Protein AF-A0A9W7EBB6-F1 (afdb_monomer)

pLDDT: mean 71.54, std 19.04, range [27.69, 96.5]

Structure (mmCIF, N/CA/C/O backbone):
data_AF-A0A9W7EBB6-F1
#
_entry.id   AF-A0A9W7EBB6-F1
#
loop_
_atom_site.group_PDB
_atom_site.id
_atom_site.type_symbol
_atom_site.label_atom_id
_atom_site.label_alt_id
_atom_site.label_comp_id
_atom_site.label_asym_id
_atom_site.label_entity_id
_atom_site.label_seq_id
_atom_site.pdbx_PDB_ins_code
_atom_site.Cartn_x
_atom_site.Cartn_y
_atom_site.Cartn_z
_atom_site.occupancy
_atom_site.B_iso_or_equiv
_atom_site.auth_seq_id
_atom_site.auth_comp_id
_atom_site.auth_asym_id
_atom_site.auth_atom_id
_atom_site.pdbx_PDB_model_num
ATOM 1 N N . MET A 1 1 ? 13.678 1.798 6.363 1.00 37.72 1 MET A N 1
ATOM 2 C CA . MET A 1 1 ? 12.820 1.779 5.162 1.00 37.72 1 MET A CA 1
ATOM 3 C C . MET A 1 1 ? 11.475 2.258 5.660 1.00 37.72 1 MET A C 1
ATOM 5 O O . MET A 1 1 ? 10.965 1.584 6.539 1.00 37.72 1 MET A O 1
ATOM 9 N N . GLU A 1 2 ? 10.990 3.433 5.239 1.00 41.69 2 GLU A N 1
ATOM 10 C CA . GLU A 1 2 ? 9.658 3.895 5.669 1.00 41.69 2 GLU A CA 1
ATOM 11 C C . GLU A 1 2 ? 8.646 2.822 5.286 1.00 41.69 2 GLU A C 1
ATOM 13 O O . GLU A 1 2 ? 8.528 2.423 4.121 1.00 41.69 2 GLU A O 1
ATOM 18 N N . HIS A 1 3 ? 8.056 2.255 6.319 1.00 53.53 3 HIS A N 1
ATOM 19 C CA . HIS A 1 3 ? 7.371 0.992 6.270 1.00 53.53 3 HIS A CA 1
ATOM 20 C C . HIS A 1 3 ? 5.979 1.200 5.659 1.00 53.53 3 HIS A C 1
ATOM 22 O O . HIS A 1 3 ? 5.394 2.281 5.739 1.00 53.53 3 HIS A O 1
ATOM 28 N N . TYR A 1 4 ? 5.406 0.171 5.030 1.00 51.47 4 TYR A N 1
ATOM 29 C CA . TYR A 1 4 ? 4.016 0.257 4.560 1.00 51.47 4 TYR A CA 1
ATOM 30 C C . TYR A 1 4 ? 3.036 0.524 5.720 1.00 51.47 4 TYR A C 1
ATOM 32 O O . TYR A 1 4 ? 1.989 1.133 5.493 1.00 51.47 4 TYR A O 1
ATOM 40 N N . LEU A 1 5 ? 3.408 0.146 6.954 1.00 55.69 5 LEU A N 1
ATOM 41 C CA . LEU A 1 5 ? 2.695 0.564 8.164 1.00 55.69 5 LEU A CA 1
ATOM 42 C C . LEU A 1 5 ? 2.852 2.078 8.402 1.00 55.69 5 LEU A C 1
ATOM 44 O O . LEU A 1 5 ? 1.848 2.762 8.534 1.00 55.69 5 LEU A O 1
ATOM 48 N N . ASP A 1 6 ? 4.057 2.643 8.339 1.00 59.25 6 ASP A N 1
ATOM 49 C CA . ASP A 1 6 ? 4.274 4.079 8.589 1.00 59.25 6 ASP A CA 1
ATOM 50 C C . ASP A 1 6 ? 3.442 4.969 7.644 1.00 59.25 6 ASP A C 1
ATOM 52 O O . ASP A 1 6 ? 2.853 5.975 8.047 1.00 59.25 6 ASP A O 1
ATOM 56 N N . VAL A 1 7 ? 3.340 4.580 6.365 1.00 56.09 7 VAL A N 1
ATOM 57 C CA . VAL A 1 7 ? 2.635 5.372 5.340 1.00 56.09 7 VAL A CA 1
ATOM 58 C C . VAL A 1 7 ? 1.112 5.304 5.480 1.00 56.09 7 VAL A C 1
ATOM 60 O O . VAL A 1 7 ? 0.438 6.309 5.239 1.00 56.09 7 VAL A O 1
ATOM 63 N N . TYR A 1 8 ? 0.556 4.140 5.829 1.00 60.91 8 TYR A N 1
ATOM 64 C CA . TYR A 1 8 ? -0.895 3.911 5.781 1.00 60.91 8 TYR A CA 1
ATOM 65 C C . TYR A 1 8 ? -1.546 3.699 7.143 1.00 60.91 8 TYR A C 1
ATOM 67 O O . TYR A 1 8 ? -2.734 3.988 7.273 1.00 60.91 8 TYR A O 1
ATOM 75 N N . LEU A 1 9 ? -0.791 3.235 8.137 1.00 61.12 9 LEU A N 1
ATOM 76 C CA . LEU A 1 9 ? -1.239 2.978 9.503 1.00 61.12 9 LEU A CA 1
ATOM 77 C C . LEU A 1 9 ? -0.803 4.043 10.506 1.00 61.12 9 LEU A C 1
ATOM 79 O O . LEU A 1 9 ? -1.537 4.220 11.463 1.00 61.12 9 LEU A O 1
ATOM 83 N N . GLU A 1 10 ? 0.289 4.786 10.306 1.00 56.66 10 GLU A N 1
ATOM 84 C CA . GLU A 1 10 ? 0.777 5.727 11.340 1.00 56.66 10 GLU A CA 1
ATOM 85 C C . GLU A 1 10 ? 0.617 7.213 10.979 1.00 56.66 10 GLU A C 1
ATOM 87 O O . GLU A 1 10 ? 0.544 8.075 11.856 1.00 56.66 10 GLU A O 1
ATOM 92 N N . ARG A 1 11 ? 0.511 7.566 9.691 1.00 59.22 11 ARG A N 1
ATOM 93 C CA . ARG A 1 11 ? 0.495 8.979 9.287 1.00 59.22 11 ARG A CA 1
ATOM 94 C C . ARG A 1 11 ? -0.874 9.649 9.494 1.00 59.22 11 ARG A C 1
ATOM 96 O O . ARG A 1 11 ? -1.813 9.477 8.710 1.00 59.22 11 ARG A O 1
ATOM 103 N N . HIS A 1 12 ? -0.977 10.486 10.530 1.00 46.53 12 HIS A N 1
ATOM 104 C CA . HIS A 1 12 ? -2.152 11.327 10.794 1.00 46.53 12 HIS A CA 1
ATOM 105 C C . HIS A 1 12 ? -2.409 12.295 9.615 1.00 46.53 12 HIS A C 1
ATOM 107 O O . HIS A 1 12 ? -1.529 13.047 9.202 1.00 46.53 12 HIS A O 1
ATOM 113 N N . GLY A 1 13 ? -3.612 12.240 9.030 1.00 48.84 13 GLY A N 1
ATOM 114 C CA . GLY A 1 13 ? -4.011 13.000 7.827 1.00 48.84 13 GLY A CA 1
ATOM 115 C C . GLY A 1 13 ? -4.319 12.135 6.596 1.00 48.84 13 GLY A C 1
ATOM 116 O O . GLY A 1 13 ? -4.805 12.630 5.578 1.00 48.84 13 GLY A O 1
ATOM 117 N N . TYR A 1 14 ? -4.085 10.825 6.683 1.00 56.12 14 TYR A N 1
ATOM 118 C CA . TYR A 1 14 ? -4.329 9.873 5.602 1.00 56.12 14 TYR A CA 1
ATOM 119 C C . TYR A 1 14 ? -5.706 9.218 5.750 1.00 56.12 14 TYR A C 1
ATOM 121 O O . TYR A 1 14 ? -5.789 8.054 6.120 1.00 56.12 14 TYR A O 1
ATOM 129 N N . VAL A 1 15 ? -6.793 9.951 5.489 1.00 59.38 15 VAL A N 1
ATOM 130 C CA . VAL A 1 15 ? -8.146 9.356 5.442 1.00 59.38 15 VAL A CA 1
ATOM 131 C C . VAL A 1 15 ? -8.329 8.615 4.117 1.00 59.38 15 VAL A C 1
ATOM 133 O O . VAL A 1 15 ? -8.095 9.196 3.051 1.00 59.38 15 VAL A O 1
ATOM 136 N N . LEU A 1 16 ? -8.678 7.331 4.145 1.00 61.12 16 LEU A N 1
ATOM 137 C CA . LEU A 1 16 ? -9.024 6.607 2.917 1.00 61.12 16 LEU A CA 1
ATOM 138 C C . LEU A 1 16 ? -10.316 7.205 2.318 1.00 61.12 16 LEU A C 1
ATOM 140 O O . LEU A 1 16 ? -11.293 7.362 3.049 1.00 61.12 16 LEU A O 1
ATOM 144 N N . PRO A 1 17 ? -10.340 7.585 1.023 1.00 59.56 17 PRO A N 1
ATOM 145 C CA . PRO A 1 17 ? -11.539 8.128 0.387 1.00 59.56 17 PRO A CA 1
ATOM 146 C C . PRO A 1 17 ? -12.746 7.194 0.518 1.00 59.56 17 PRO A C 1
ATOM 148 O O . PRO A 1 17 ? -12.607 5.982 0.404 1.00 59.56 17 PRO A O 1
ATOM 151 N N . GLU A 1 18 ? -13.945 7.760 0.652 1.00 55.88 18 GLU A N 1
ATOM 152 C CA . GLU A 1 18 ? -15.210 7.014 0.783 1.00 55.88 18 GLU A CA 1
ATOM 153 C C . GLU A 1 18 ? -15.527 6.123 -0.440 1.00 55.88 18 GLU A C 1
ATOM 155 O O . GLU A 1 18 ? -16.310 5.188 -0.359 1.00 55.88 18 GLU A O 1
ATOM 160 N N . LYS A 1 19 ? -14.875 6.355 -1.587 1.00 47.53 19 LYS A N 1
ATOM 161 C CA . LYS A 1 19 ? -15.162 5.700 -2.879 1.00 47.53 19 LYS A CA 1
ATOM 162 C C . LYS A 1 19 ? -14.689 4.243 -3.011 1.00 47.53 19 LYS A C 1
ATOM 164 O O . LYS A 1 19 ? -14.723 3.702 -4.109 1.00 47.53 19 LYS A O 1
ATOM 169 N N . TYR A 1 20 ? -14.269 3.586 -1.933 1.00 48.75 20 TYR A N 1
ATOM 170 C CA . TYR A 1 20 ? -13.931 2.153 -1.956 1.00 48.75 20 TYR A CA 1
ATOM 171 C C . TYR A 1 20 ? -15.154 1.217 -1.911 1.00 48.75 20 TYR A C 1
ATOM 173 O O . TYR A 1 20 ? -14.997 0.008 -1.765 1.00 48.75 20 TYR A O 1
ATOM 181 N N . HIS A 1 21 ? -16.371 1.749 -2.039 1.00 49.84 21 HIS A N 1
ATOM 182 C CA . HIS A 1 21 ? -17.589 1.046 -1.638 1.00 49.84 21 HIS A CA 1
ATOM 183 C C . HIS A 1 21 ? -18.447 0.415 -2.741 1.00 49.84 21 HIS A C 1
ATOM 185 O O . HIS A 1 21 ? -19.438 -0.221 -2.396 1.00 49.84 21 HIS A O 1
ATOM 191 N N . ASP A 1 22 ? -18.078 0.443 -4.022 1.00 43.59 22 ASP A N 1
ATOM 192 C CA . ASP A 1 22 ? -18.992 -0.109 -5.042 1.00 43.59 22 ASP A CA 1
ATOM 193 C C . ASP A 1 22 ? -18.993 -1.651 -5.124 1.00 43.59 22 ASP A C 1
ATOM 195 O O . ASP A 1 22 ? -19.854 -2.223 -5.784 1.00 43.59 22 ASP A O 1
ATOM 199 N N . ASN A 1 23 ? -18.095 -2.339 -4.400 1.00 40.66 23 ASN A N 1
ATOM 200 C CA . ASN A 1 23 ? -18.077 -3.807 -4.298 1.00 40.66 23 ASN A CA 1
ATOM 201 C C . ASN A 1 23 ? -17.956 -4.353 -2.867 1.00 40.66 23 ASN A C 1
ATOM 203 O O . ASN A 1 23 ? -17.848 -5.570 -2.704 1.00 40.66 23 ASN A O 1
ATOM 207 N N . SER A 1 24 ? -17.998 -3.519 -1.818 1.00 37.59 24 SER A N 1
ATOM 208 C CA . SER A 1 24 ? -18.180 -4.090 -0.481 1.00 37.59 24 SER A CA 1
ATOM 209 C C . SER A 1 24 ? -19.637 -4.541 -0.401 1.00 37.59 24 SER A C 1
ATOM 211 O O . SER A 1 24 ? -20.506 -3.664 -0.477 1.00 37.59 24 SER A O 1
ATOM 213 N N . PRO A 1 25 ? -19.956 -5.846 -0.275 1.00 34.19 25 PRO A N 1
ATOM 214 C CA . PRO A 1 25 ? -21.312 -6.228 0.081 1.00 34.19 25 PRO A CA 1
ATOM 215 C C . PRO A 1 25 ? -21.633 -5.411 1.325 1.00 34.19 25 PRO A C 1
ATOM 217 O O . PRO A 1 25 ? -20.863 -5.481 2.286 1.00 34.19 25 PRO A O 1
ATOM 220 N N . THR A 1 26 ? -22.676 -4.566 1.239 1.00 37.78 26 THR A N 1
ATOM 221 C CA . THR A 1 26 ? -23.286 -3.835 2.363 1.00 37.78 26 THR A CA 1
ATOM 222 C C . THR A 1 26 ? -22.962 -4.611 3.604 1.00 37.78 26 THR A C 1
ATOM 224 O O . THR A 1 26 ? -23.435 -5.749 3.653 1.00 37.78 26 THR A O 1
ATOM 227 N N . LEU A 1 27 ? -22.089 -4.066 4.471 1.00 38.25 27 LEU A N 1
ATOM 228 C CA . LEU A 1 27 ? -21.627 -4.720 5.692 1.00 38.25 27 LEU A CA 1
ATOM 229 C C . LEU A 1 27 ? -22.835 -5.440 6.251 1.00 38.25 27 LEU A C 1
ATOM 231 O O . LEU A 1 27 ? -23.752 -4.796 6.770 1.00 38.25 27 LEU A O 1
ATOM 235 N N . ALA A 1 28 ? -22.890 -6.754 6.014 1.00 31.80 28 ALA A N 1
ATOM 236 C CA . ALA A 1 28 ? -23.961 -7.543 6.560 1.00 31.80 28 ALA A CA 1
ATOM 237 C C . ALA A 1 28 ? -23.840 -7.235 8.048 1.00 31.80 28 ALA A C 1
ATOM 239 O O . ALA A 1 28 ? -22.708 -7.302 8.555 1.00 31.80 28 ALA A O 1
ATOM 240 N N . PRO A 1 29 ? -24.922 -6.785 8.717 1.00 33.19 29 PRO A N 1
ATOM 241 C CA . PRO A 1 29 ? -24.868 -6.560 10.151 1.00 33.19 29 PRO A CA 1
ATOM 242 C C . PRO A 1 29 ? -24.134 -7.765 10.733 1.00 33.19 29 PRO A C 1
ATOM 244 O O . PRO A 1 29 ? -24.478 -8.884 10.324 1.00 33.19 29 PRO A O 1
ATOM 247 N N . PRO A 1 30 ? -23.052 -7.518 11.504 1.00 34.12 30 PRO A N 1
ATOM 248 C CA . PRO A 1 30 ? -22.022 -8.508 11.817 1.00 34.12 30 PRO A CA 1
ATOM 249 C C . PRO A 1 30 ? -22.734 -9.804 12.087 1.00 34.12 30 PRO A C 1
ATOM 251 O O . PRO A 1 30 ? -23.585 -9.753 12.977 1.00 34.12 30 PRO A O 1
ATOM 254 N N . ILE A 1 31 ? -22.486 -10.826 11.235 1.00 34.34 31 ILE A N 1
ATOM 255 C CA . ILE A 1 31 ? -23.268 -12.072 11.114 1.00 34.34 31 ILE A CA 1
ATOM 256 C C . ILE A 1 31 ? -24.100 -12.195 12.360 1.00 34.34 31 ILE A C 1
ATOM 258 O O . ILE A 1 31 ? -23.539 -12.497 13.420 1.00 34.34 31 ILE A O 1
ATOM 262 N N . GLY A 1 32 ? -25.371 -11.785 12.240 1.00 27.69 32 GLY A N 1
ATOM 263 C CA . GLY A 1 32 ? -26.250 -11.717 13.386 1.00 27.69 32 GLY A CA 1
ATOM 264 C C . GLY A 1 32 ? -26.023 -12.994 14.166 1.00 27.69 32 GLY A C 1
ATOM 265 O O . GLY A 1 32 ? -26.036 -14.083 13.583 1.00 27.69 32 GLY A O 1
ATOM 266 N N . LEU A 1 33 ? -25.722 -12.845 15.452 1.00 32.78 33 LEU A N 1
ATOM 267 C CA . LEU A 1 33 ? -25.722 -13.922 16.424 1.00 32.78 33 LEU A CA 1
ATOM 268 C C . LEU A 1 33 ? -27.172 -14.432 16.521 1.00 32.78 33 LEU A C 1
ATOM 270 O O . LEU A 1 33 ? -27.856 -14.271 17.525 1.00 32.78 33 LEU A O 1
ATOM 274 N N . VAL A 1 34 ? -27.692 -14.966 15.419 1.00 29.84 34 VAL A N 1
ATOM 275 C CA . VAL A 1 34 ? -29.009 -15.545 15.291 1.00 29.84 34 VAL A CA 1
ATOM 276 C C . VAL A 1 34 ? -28.830 -16.956 15.811 1.00 29.84 34 VAL A C 1
ATOM 278 O O . VAL A 1 34 ? -28.401 -17.860 15.101 1.00 29.84 34 VAL A O 1
ATOM 281 N N . GLY A 1 35 ? -29.105 -17.107 17.104 1.00 31.80 35 GLY A N 1
ATOM 282 C CA . GLY A 1 35 ? -29.292 -18.413 17.719 1.00 31.80 35 GLY A CA 1
ATOM 283 C C . GLY A 1 35 ? -28.137 -18.935 18.567 1.00 31.80 35 GLY A C 1
ATOM 284 O O . GLY A 1 35 ? -27.822 -20.115 18.493 1.00 31.80 35 GLY A O 1
ATOM 285 N N . LEU A 1 36 ? -27.572 -18.120 19.456 1.00 31.17 36 LEU A N 1
ATOM 286 C CA . LEU A 1 36 ? -27.173 -18.642 20.769 1.00 31.17 36 LEU A CA 1
ATOM 287 C C . LEU A 1 36 ? -27.958 -17.892 21.836 1.00 31.17 36 LEU A C 1
ATOM 289 O O . LEU A 1 36 ? -27.433 -17.093 22.606 1.00 31.17 36 LEU A O 1
ATOM 293 N N . GLY A 1 37 ? -29.266 -18.151 21.835 1.00 28.17 37 GLY A N 1
ATOM 294 C CA . GLY A 1 37 ? -30.084 -17.888 23.002 1.00 28.17 37 GLY A CA 1
ATOM 295 C C . GLY A 1 37 ? -29.474 -18.595 24.211 1.00 28.17 37 GLY A C 1
ATOM 296 O O . GLY A 1 37 ? -29.120 -19.768 24.140 1.00 28.17 37 GLY A O 1
ATOM 297 N N . ASN A 1 38 ? -29.332 -17.834 25.293 1.00 39.69 38 ASN A N 1
ATOM 298 C CA . ASN A 1 38 ? -29.374 -18.278 26.680 1.00 39.69 38 ASN A CA 1
ATOM 299 C C . ASN A 1 38 ? -28.789 -19.671 26.963 1.00 39.69 38 ASN A C 1
ATOM 301 O O . ASN A 1 38 ? -29.519 -20.647 27.107 1.00 39.69 38 ASN A O 1
ATOM 305 N N . ALA A 1 39 ? -27.475 -19.738 27.165 1.00 33.22 39 ALA A N 1
ATOM 306 C CA . ALA A 1 39 ? -26.876 -20.792 27.979 1.00 33.22 39 ALA A CA 1
ATOM 307 C C . ALA A 1 39 ? -25.650 -20.247 28.720 1.00 33.22 39 ALA A C 1
ATOM 309 O O . ALA A 1 39 ? -24.500 -20.576 28.425 1.00 33.22 39 ALA A O 1
ATOM 310 N N . VAL A 1 40 ? -25.909 -19.399 29.715 1.00 38.44 40 VAL A N 1
ATOM 311 C CA . VAL A 1 40 ? -25.004 -19.244 30.856 1.00 38.44 40 VAL A CA 1
ATOM 312 C C . VAL A 1 40 ? -25.004 -20.599 31.574 1.00 38.44 40 VAL A C 1
ATOM 314 O O . VAL A 1 40 ? -25.897 -20.884 32.362 1.00 38.44 40 VAL A O 1
ATOM 317 N N . GLY A 1 41 ? -24.067 -21.481 31.210 1.00 42.38 41 GLY A N 1
ATOM 318 C CA . GLY A 1 41 ? -23.905 -22.803 31.829 1.00 42.38 41 GLY A CA 1
ATOM 319 C C . GLY A 1 41 ? -23.631 -23.950 30.851 1.00 42.38 41 GLY A C 1
ATOM 320 O O . GLY A 1 41 ? -24.512 -24.757 30.589 1.00 42.38 41 GLY A O 1
ATOM 321 N N . SER A 1 42 ? -22.403 -24.063 30.329 1.00 42.25 42 SER A N 1
ATOM 322 C CA . SER A 1 42 ? -21.808 -25.358 29.923 1.00 42.25 42 SER A CA 1
ATOM 323 C C . SER A 1 42 ? -20.285 -25.248 29.734 1.00 42.25 42 SER A C 1
ATOM 325 O O . SER A 1 42 ? -19.736 -25.553 28.676 1.00 42.25 42 SER A O 1
ATOM 327 N N . SER A 1 43 ? -19.562 -24.804 30.766 1.00 47.16 43 SER A N 1
ATOM 328 C CA . SER A 1 43 ? -18.087 -24.843 30.760 1.00 47.16 43 SER A CA 1
ATOM 329 C C . SER A 1 43 ? -17.549 -26.263 30.517 1.00 47.16 43 SER A C 1
ATOM 331 O O . SER A 1 43 ? -16.578 -26.448 29.793 1.00 47.16 43 SER A O 1
ATOM 333 N N . THR A 1 44 ? -18.266 -27.290 30.975 1.00 54.56 44 THR A N 1
ATOM 334 C CA . THR A 1 44 ? -17.836 -28.695 30.895 1.00 54.56 44 THR A CA 1
ATOM 335 C C . THR A 1 44 ? -17.672 -29.238 29.471 1.00 54.56 44 THR A C 1
ATOM 337 O O . THR A 1 44 ? -16.817 -30.090 29.241 1.00 54.56 44 THR A O 1
ATOM 340 N N . ASN A 1 45 ? -18.450 -28.762 28.493 1.00 50.88 45 ASN A N 1
ATOM 341 C CA . ASN A 1 45 ? -18.472 -29.355 27.149 1.00 50.88 45 ASN A CA 1
ATOM 342 C C . ASN A 1 45 ? -17.400 -28.753 26.216 1.00 50.88 45 ASN A C 1
ATOM 344 O O . ASN A 1 45 ? -16.819 -29.457 25.388 1.00 50.88 45 ASN A O 1
ATOM 348 N N . ARG A 1 46 ? -17.078 -27.459 26.377 1.00 51.81 46 ARG A N 1
ATOM 349 C CA . ARG A 1 46 ? -15.934 -26.834 25.683 1.00 51.81 46 ARG A CA 1
ATOM 350 C C . ARG A 1 46 ? -14.612 -27.365 26.225 1.00 51.81 46 ARG A C 1
ATOM 352 O O . ARG A 1 46 ? -13.753 -27.743 25.432 1.00 51.81 46 ARG A O 1
ATOM 359 N N . ASP A 1 47 ? -14.500 -27.484 27.544 1.00 57.59 47 ASP A N 1
ATOM 360 C CA . ASP A 1 47 ? -13.301 -28.008 28.200 1.00 57.59 47 ASP A CA 1
ATOM 361 C C . ASP A 1 47 ? -13.050 -29.474 27.821 1.00 57.59 47 ASP A C 1
ATOM 363 O O . ASP A 1 47 ? -11.916 -29.853 27.525 1.00 57.59 47 ASP A O 1
ATOM 367 N N . PHE A 1 48 ? -14.109 -30.285 27.708 1.00 61.34 48 PHE A N 1
ATOM 368 C CA . PHE A 1 48 ? -14.006 -31.667 27.235 1.00 61.34 48 PHE A CA 1
ATOM 369 C C . PHE A 1 48 ? -13.491 -31.759 25.791 1.00 61.34 48 PHE A C 1
ATOM 371 O O . PHE A 1 48 ? -12.615 -32.577 25.501 1.00 61.34 48 PHE A O 1
ATOM 378 N N . LYS A 1 49 ? -13.973 -30.902 24.878 1.00 63.25 49 LYS A N 1
ATOM 379 C CA . LYS A 1 49 ? -13.472 -30.861 23.491 1.00 63.25 49 LYS A CA 1
ATOM 380 C C . LYS A 1 49 ? -12.003 -30.446 23.424 1.00 63.25 49 LYS A C 1
ATOM 382 O O . LYS A 1 49 ? -11.246 -31.095 22.708 1.00 63.25 49 LYS A O 1
ATOM 387 N N . ILE A 1 50 ? -11.593 -29.446 24.209 1.00 66.50 50 ILE A N 1
ATOM 388 C CA . ILE A 1 50 ? -10.201 -28.967 24.285 1.00 66.50 50 ILE A CA 1
ATOM 389 C C . ILE A 1 50 ? -9.271 -30.058 24.841 1.00 66.50 50 ILE A C 1
ATOM 391 O O . ILE A 1 50 ? -8.209 -30.328 24.277 1.00 66.50 50 ILE A O 1
ATOM 395 N N . GLN A 1 51 ? -9.674 -30.737 25.918 1.00 69.81 51 GLN A N 1
ATOM 396 C CA . GLN A 1 51 ? -8.904 -31.848 26.486 1.00 69.81 51 GLN A CA 1
ATOM 397 C C . GLN A 1 51 ? -8.815 -33.034 25.520 1.00 69.81 51 GLN A C 1
ATOM 399 O O . GLN A 1 51 ? -7.757 -33.649 25.385 1.00 69.81 51 GLN A O 1
ATOM 404 N N . THR A 1 52 ? -9.900 -33.337 24.807 1.00 72.94 52 THR A N 1
ATOM 405 C CA . THR A 1 52 ? -9.931 -34.432 23.829 1.00 72.94 52 THR A CA 1
ATOM 406 C C . THR A 1 52 ? -9.041 -34.129 22.620 1.00 72.94 52 THR A C 1
ATOM 408 O O . THR A 1 52 ? -8.288 -35.008 22.200 1.00 72.94 52 THR A O 1
ATOM 411 N N . SER A 1 53 ? -9.034 -32.891 22.109 1.00 68.62 53 SER A N 1
ATOM 412 C CA . SER A 1 53 ? -8.114 -32.469 21.040 1.00 68.62 53 SER A CA 1
ATOM 413 C C . SER A 1 53 ? -6.649 -32.455 21.492 1.00 68.62 53 SER A C 1
ATOM 415 O O . SER A 1 53 ? -5.771 -32.870 20.741 1.00 68.62 53 SER A O 1
ATOM 417 N N . LEU A 1 54 ? -6.364 -32.058 22.738 1.00 73.44 54 LEU A N 1
ATOM 418 C CA . LEU A 1 54 ? -5.009 -32.115 23.305 1.00 73.44 54 LEU A CA 1
ATOM 419 C C . LEU A 1 54 ? -4.507 -33.557 23.468 1.00 73.44 54 LEU A C 1
ATOM 421 O O . LEU A 1 54 ? -3.348 -33.856 23.182 1.00 73.44 54 LEU A O 1
ATOM 425 N N . ASN A 1 55 ? -5.372 -34.469 23.912 1.00 80.25 55 ASN A N 1
ATOM 426 C CA . ASN A 1 55 ? -5.028 -35.884 24.054 1.00 80.25 55 ASN A CA 1
ATOM 427 C C . ASN A 1 55 ? -4.813 -36.565 22.701 1.00 80.25 55 ASN A C 1
ATOM 429 O O . ASN A 1 55 ? -3.929 -37.411 22.576 1.00 80.25 55 ASN A O 1
ATOM 433 N N . LEU A 1 56 ? -5.591 -36.185 21.688 1.00 78.56 56 LEU A N 1
ATOM 434 C CA . LEU A 1 56 ? -5.366 -36.594 20.307 1.00 78.56 56 LEU A CA 1
ATOM 435 C C . LEU A 1 56 ? -3.968 -36.161 19.834 1.00 78.56 56 LEU A C 1
ATOM 437 O O . LEU A 1 56 ? -3.235 -36.979 19.292 1.00 78.56 56 LEU A O 1
ATOM 441 N N . PHE A 1 57 ? -3.557 -34.929 20.134 1.00 70.19 57 PHE A N 1
ATOM 442 C CA . PHE A 1 57 ? -2.248 -34.389 19.747 1.00 70.19 57 PHE A CA 1
ATOM 443 C C . PHE A 1 57 ? -1.077 -35.148 20.321 1.00 70.19 57 PHE A C 1
ATOM 445 O O . PHE A 1 57 ? -0.203 -35.608 19.590 1.00 70.19 57 PHE A O 1
ATOM 452 N N . LYS A 1 58 ? -1.136 -35.402 21.625 1.00 79.56 58 LYS A N 1
ATOM 453 C CA . LYS A 1 58 ? -0.141 -36.224 22.312 1.00 79.56 58 LYS A CA 1
ATOM 454 C C . LYS A 1 58 ? -0.036 -37.637 21.729 1.00 79.56 58 LYS A C 1
ATOM 456 O O . LYS A 1 58 ? 1.003 -38.272 21.876 1.00 79.56 58 LYS A O 1
ATOM 461 N N . ARG A 1 59 ? -1.098 -38.164 21.104 1.00 79.25 59 ARG A N 1
ATOM 462 C CA . ARG A 1 59 ? -1.064 -39.468 20.418 1.00 79.25 59 ARG A CA 1
ATOM 463 C C . ARG A 1 59 ? -0.413 -39.376 19.042 1.00 79.25 59 ARG A C 1
ATOM 465 O O . ARG A 1 59 ? 0.313 -40.292 18.685 1.00 79.25 59 ARG A O 1
ATOM 472 N N . ILE A 1 60 ? -0.636 -38.288 18.309 1.00 76.94 60 ILE A N 1
ATOM 473 C CA . ILE A 1 60 ? -0.029 -38.054 16.990 1.00 76.94 60 ILE A CA 1
ATOM 474 C C . ILE A 1 60 ? 1.477 -37.807 17.116 1.00 76.94 60 ILE A C 1
ATOM 476 O O . ILE A 1 60 ? 2.246 -38.367 16.343 1.00 76.94 60 ILE A O 1
ATOM 480 N N . GLU A 1 61 ? 1.911 -37.041 18.121 1.00 75.69 61 GLU A N 1
ATOM 481 C CA . GLU A 1 61 ? 3.338 -36.827 18.410 1.00 75.69 61 GLU A CA 1
ATOM 482 C C . GLU A 1 61 ? 4.061 -38.118 18.818 1.00 75.69 61 GLU A C 1
ATOM 484 O O . GLU A 1 61 ? 5.229 -38.302 18.486 1.00 75.69 61 GLU A O 1
ATOM 489 N N . LYS A 1 62 ? 3.372 -39.021 19.531 1.00 81.94 62 LYS A N 1
ATOM 490 C CA . LYS A 1 62 ? 3.932 -40.312 19.960 1.00 81.94 62 LYS A CA 1
ATOM 491 C C . LYS A 1 62 ? 3.963 -41.371 18.862 1.00 81.94 62 LYS A C 1
ATOM 493 O O . LYS A 1 62 ? 4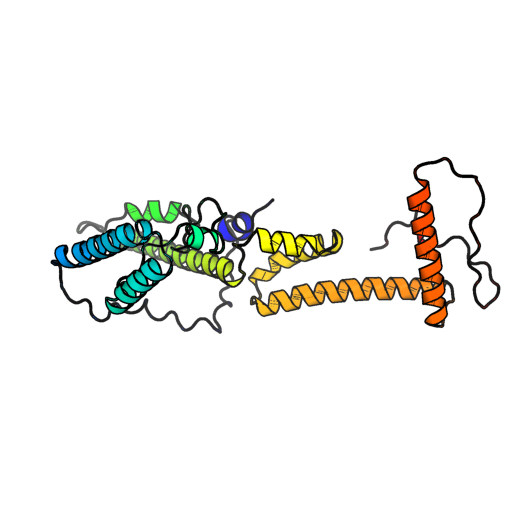.725 -42.325 18.993 1.00 81.94 62 LYS A O 1
ATOM 498 N N . ALA A 1 63 ? 3.138 -41.236 17.828 1.00 80.00 63 ALA A N 1
ATOM 499 C CA . ALA A 1 63 ? 3.148 -42.157 16.704 1.00 80.00 63 ALA A CA 1
ATOM 500 C C . ALA A 1 63 ? 4.452 -41.980 15.910 1.00 80.00 63 ALA A C 1
ATOM 502 O O . ALA A 1 63 ? 4.819 -40.870 15.521 1.00 80.00 63 ALA A O 1
ATOM 503 N N . THR A 1 64 ? 5.171 -43.072 15.677 1.00 73.44 64 THR A N 1
ATOM 504 C CA . THR A 1 64 ? 6.445 -43.070 14.940 1.00 73.44 64 THR A CA 1
ATOM 505 C C . THR A 1 64 ? 6.248 -43.279 13.442 1.00 73.44 64 THR A C 1
ATOM 507 O O . THR A 1 64 ? 7.043 -42.783 12.649 1.00 73.44 64 THR A O 1
ATOM 510 N N . GLU A 1 65 ? 5.168 -43.952 13.046 1.00 83.31 65 GLU A N 1
ATOM 511 C CA . GLU A 1 65 ? 4.843 -44.247 11.649 1.00 83.31 65 GLU A CA 1
ATOM 512 C C . GLU A 1 65 ? 3.837 -43.235 11.077 1.00 83.31 65 GLU A C 1
ATOM 514 O O . GLU A 1 65 ? 2.835 -42.905 11.718 1.00 83.31 65 GLU A O 1
ATOM 519 N N . GLU A 1 66 ? 4.062 -42.753 9.847 1.00 74.75 66 GLU A N 1
ATOM 520 C CA . GLU A 1 66 ? 3.130 -41.821 9.184 1.00 74.75 66 GLU A CA 1
ATOM 521 C C . GLU A 1 66 ? 1.737 -42.423 8.969 1.00 74.75 66 GLU A C 1
ATOM 523 O O . GLU A 1 66 ? 0.741 -41.712 9.100 1.00 74.75 66 GLU A O 1
ATOM 528 N N . GLY A 1 67 ? 1.646 -43.732 8.712 1.00 79.50 67 GLY A N 1
ATOM 529 C CA . GLY A 1 67 ? 0.360 -44.419 8.567 1.00 79.50 67 GLY A CA 1
ATOM 530 C C . GLY A 1 67 ? -0.486 -44.370 9.844 1.00 79.50 67 GLY A C 1
ATOM 531 O O . GLY A 1 67 ? -1.701 -44.188 9.782 1.00 79.50 67 GLY A O 1
ATOM 532 N N . GLU A 1 68 ? 0.154 -44.454 11.012 1.00 77.56 68 GLU A N 1
ATOM 533 C CA . GLU A 1 68 ? -0.523 -44.358 12.306 1.00 77.56 68 GLU A CA 1
ATOM 534 C C . GLU A 1 68 ? -0.954 -42.911 12.606 1.00 77.56 68 GLU A C 1
ATOM 536 O O . GLU A 1 68 ? -2.078 -42.680 13.059 1.00 77.56 68 GLU A O 1
ATOM 541 N N . LYS A 1 69 ? -0.116 -41.920 12.266 1.00 77.50 69 LYS A N 1
ATOM 542 C CA . LYS A 1 69 ? -0.472 -40.491 12.352 1.00 77.50 69 LYS A CA 1
ATOM 543 C C . LYS A 1 69 ? -1.689 -40.157 11.491 1.00 77.50 69 LYS A C 1
ATOM 545 O O . LYS A 1 69 ? -2.610 -39.489 11.966 1.00 77.50 69 LYS A O 1
ATOM 550 N N . GLU A 1 70 ? -1.725 -40.651 10.256 1.00 80.06 70 GLU A N 1
ATOM 551 C CA . GLU A 1 70 ? -2.819 -40.385 9.319 1.00 80.06 70 GLU A CA 1
ATOM 552 C C . GLU A 1 70 ? -4.126 -41.072 9.747 1.00 80.06 70 GLU A C 1
ATOM 554 O O . GLU A 1 70 ? -5.195 -40.460 9.683 1.00 80.06 70 GLU A O 1
ATOM 559 N N . ALA A 1 71 ? -4.056 -42.284 10.308 1.00 82.81 71 ALA A N 1
ATOM 560 C CA . ALA A 1 71 ? -5.218 -42.962 10.888 1.00 82.81 71 ALA A CA 1
ATOM 561 C C . ALA A 1 71 ? -5.793 -42.205 12.104 1.00 82.81 71 ALA A C 1
ATOM 563 O O . ALA A 1 71 ? -7.014 -42.091 12.268 1.00 82.81 71 ALA A O 1
ATOM 564 N N . ILE A 1 72 ? -4.929 -41.640 12.956 1.00 79.00 72 ILE A N 1
ATOM 565 C CA . ILE A 1 72 ? -5.352 -40.807 14.091 1.00 79.00 72 ILE A CA 1
ATOM 566 C C . ILE A 1 72 ? -5.977 -39.488 13.591 1.00 79.00 72 ILE A C 1
ATOM 568 O O . ILE A 1 72 ? -7.015 -39.073 14.116 1.00 79.00 72 ILE A O 1
ATOM 572 N N . ARG A 1 73 ? -5.426 -38.879 12.531 1.00 79.12 73 ARG A N 1
ATOM 573 C CA . ARG A 1 73 ? -5.984 -37.697 11.841 1.00 79.12 73 ARG A CA 1
ATOM 574 C C . ARG A 1 73 ? -7.337 -37.948 11.198 1.00 79.12 73 ARG A C 1
ATOM 576 O O . ARG A 1 73 ? -8.227 -37.101 11.267 1.00 79.12 73 ARG A O 1
ATOM 583 N N . GLU A 1 74 ? -7.519 -39.093 10.550 1.00 80.75 74 GLU A N 1
ATOM 584 C CA . GLU A 1 74 ? -8.805 -39.484 9.970 1.00 80.75 74 GLU A CA 1
ATOM 585 C C . GLU A 1 74 ? -9.858 -39.666 11.071 1.00 80.75 74 GLU A C 1
ATOM 587 O O . GLU A 1 74 ? -10.983 -39.168 10.969 1.00 80.75 74 GLU A O 1
ATOM 592 N N . LYS A 1 75 ? -9.474 -40.299 12.185 1.00 79.88 75 LYS A N 1
ATOM 593 C CA . LYS A 1 75 ? -10.341 -40.462 13.355 1.00 79.88 75 LYS A CA 1
ATOM 594 C C . LYS A 1 75 ? -10.724 -39.119 13.986 1.00 79.88 75 LYS A C 1
ATOM 596 O O . LYS A 1 75 ? -11.880 -38.944 14.367 1.00 79.88 75 LYS A O 1
ATOM 601 N N . ALA A 1 76 ? -9.795 -38.167 14.045 1.00 76.50 76 ALA A N 1
ATOM 602 C CA . ALA A 1 76 ? -10.043 -36.799 14.494 1.00 76.50 76 ALA A CA 1
ATOM 603 C C . ALA A 1 76 ? -11.044 -36.059 13.599 1.00 76.50 76 ALA A C 1
ATOM 605 O O . ALA A 1 76 ? -12.032 -35.516 14.098 1.00 76.50 76 ALA A O 1
ATOM 606 N N . ARG A 1 77 ? -10.839 -36.127 12.274 1.00 79.56 77 ARG A N 1
ATOM 607 C CA . ARG A 1 77 ? -11.750 -35.569 11.261 1.00 79.56 77 ARG A CA 1
ATOM 608 C C . ARG A 1 77 ? -13.163 -36.131 11.411 1.00 79.56 77 ARG A C 1
ATOM 610 O O . ARG A 1 77 ? -14.124 -35.368 11.416 1.00 79.56 77 ARG A O 1
ATOM 617 N N . ARG A 1 78 ? -13.294 -37.445 11.629 1.00 81.62 78 ARG A N 1
ATOM 618 C CA . ARG A 1 78 ? -14.588 -38.119 11.849 1.00 81.62 78 ARG A CA 1
ATOM 619 C C . ARG A 1 78 ? -15.300 -37.661 13.128 1.00 81.62 78 ARG A C 1
ATOM 621 O O . ARG A 1 78 ? -16.524 -37.675 13.179 1.00 81.62 78 ARG A O 1
ATOM 628 N N . MET A 1 79 ? -14.544 -37.255 14.149 1.00 73.38 79 MET A N 1
ATOM 629 C CA . MET A 1 79 ? -15.061 -36.723 15.419 1.00 73.38 79 MET A CA 1
ATOM 630 C C . MET A 1 79 ? -15.279 -35.200 15.402 1.00 73.38 79 MET A C 1
ATOM 632 O O . MET A 1 79 ? -15.680 -34.637 16.420 1.00 73.38 79 MET A O 1
ATOM 636 N N . GLY A 1 80 ? -15.005 -34.520 14.282 1.00 70.56 80 GLY A N 1
ATOM 637 C CA . GLY A 1 80 ? -15.068 -33.058 14.193 1.00 70.56 80 GLY A CA 1
ATOM 638 C C . GLY A 1 80 ? -14.047 -32.347 15.091 1.00 70.56 80 GLY A C 1
ATOM 639 O O . GLY A 1 80 ? -14.253 -31.193 15.461 1.00 70.56 80 GLY A O 1
ATOM 640 N N . LEU A 1 81 ? -12.975 -33.044 15.483 1.00 66.31 81 LEU A N 1
ATOM 641 C CA . LEU A 1 81 ? -11.880 -32.490 16.271 1.00 66.31 81 LEU A CA 1
ATOM 642 C C . LEU A 1 81 ? -10.824 -31.944 15.315 1.00 66.31 81 LEU A C 1
ATOM 644 O O . LEU A 1 81 ? -10.292 -32.674 14.479 1.00 66.31 81 LEU A O 1
ATOM 648 N N . THR A 1 82 ? -10.516 -30.660 15.451 1.00 64.19 82 THR A N 1
ATOM 649 C CA . THR A 1 82 ? -9.405 -30.031 14.742 1.00 64.19 82 THR A CA 1
ATOM 650 C C . THR A 1 82 ? -8.117 -30.224 15.521 1.00 64.19 82 THR A C 1
ATOM 652 O O . THR A 1 82 ? -8.074 -30.035 16.739 1.00 64.19 82 THR A O 1
ATOM 655 N N . GLU A 1 83 ? -7.063 -30.562 14.795 1.00 63.34 83 GLU A N 1
ATOM 656 C CA . GLU A 1 83 ? -5.694 -30.470 15.273 1.00 63.34 83 GLU A CA 1
ATOM 657 C C . GLU A 1 83 ? -5.406 -29.050 15.829 1.00 63.34 83 GLU A C 1
ATOM 659 O O . GLU A 1 83 ? -5.731 -28.076 15.144 1.00 63.34 83 GLU A O 1
ATOM 664 N N . PRO A 1 84 ? -4.848 -28.864 17.049 1.00 61.62 84 PRO A N 1
ATOM 665 C CA . PRO A 1 84 ? -4.097 -27.673 17.405 1.00 61.62 84 PRO A CA 1
ATOM 666 C C . PRO A 1 84 ? -3.097 -27.358 16.301 1.00 61.62 84 PRO A C 1
ATOM 668 O O . PRO A 1 84 ? -2.437 -28.234 15.748 1.00 61.62 84 PRO A O 1
ATOM 671 N N . PHE A 1 85 ? -3.046 -26.082 15.961 1.00 58.69 85 PHE A N 1
ATOM 672 C CA . PHE A 1 85 ? -2.310 -25.597 14.810 1.00 58.69 85 PHE A CA 1
ATOM 673 C C . PHE A 1 85 ? -0.820 -25.904 14.947 1.00 58.69 85 PHE A C 1
ATOM 675 O O . PHE A 1 85 ? -0.235 -25.673 16.007 1.00 58.69 85 PHE A O 1
ATOM 682 N N . ASN A 1 86 ? -0.214 -26.389 13.864 1.00 67.69 86 ASN A N 1
ATOM 683 C CA . ASN A 1 86 ? 1.231 -26.501 13.788 1.00 67.69 86 ASN A CA 1
ATOM 684 C C . ASN A 1 86 ? 1.829 -25.083 13.741 1.00 67.69 86 ASN A C 1
ATOM 686 O O . ASN A 1 86 ? 1.358 -24.226 12.989 1.00 67.69 86 ASN A O 1
ATOM 690 N N . VAL A 1 87 ? 2.868 -24.835 14.539 1.00 64.38 87 VAL A N 1
ATOM 691 C CA . VAL A 1 87 ? 3.662 -23.598 14.483 1.00 64.38 87 VAL A CA 1
ATOM 692 C C . VAL A 1 87 ? 4.188 -23.333 13.068 1.00 64.38 87 VAL A C 1
ATOM 694 O O . VAL A 1 87 ? 4.195 -22.184 12.629 1.00 64.38 87 VAL A O 1
ATOM 697 N N . ASP A 1 88 ? 4.492 -24.390 12.310 1.00 72.19 88 ASP A N 1
ATOM 698 C CA . ASP A 1 88 ? 4.936 -24.307 10.915 1.00 72.19 88 ASP A CA 1
ATOM 699 C C . ASP A 1 88 ? 3.868 -23.724 9.979 1.00 72.19 88 ASP A C 1
ATOM 701 O O . ASP A 1 88 ? 4.193 -23.147 8.942 1.00 72.19 88 ASP A O 1
ATOM 705 N N . ASP A 1 89 ? 2.583 -23.873 10.310 1.00 76.44 89 ASP A N 1
ATOM 706 C CA . ASP A 1 89 ? 1.499 -23.314 9.499 1.00 76.44 89 ASP A CA 1
ATOM 707 C C . ASP A 1 89 ? 1.329 -21.818 9.749 1.00 76.44 89 ASP A C 1
ATOM 709 O O . ASP A 1 89 ? 0.921 -21.091 8.846 1.00 76.44 89 ASP A O 1
ATOM 713 N N . ILE A 1 90 ? 1.696 -21.342 10.943 1.00 74.69 90 ILE A N 1
ATOM 714 C CA . ILE A 1 90 ? 1.729 -19.911 11.258 1.00 74.69 90 ILE A CA 1
ATOM 715 C C . ILE A 1 90 ? 2.870 -19.244 10.482 1.00 74.69 90 ILE A C 1
ATOM 717 O O . ILE A 1 90 ? 2.650 -18.193 9.889 1.00 74.69 90 ILE A O 1
ATOM 721 N N . MET A 1 91 ? 4.035 -19.895 10.389 1.00 77.88 91 MET A N 1
ATOM 722 C CA . MET A 1 91 ? 5.190 -19.401 9.621 1.00 77.88 91 MET A CA 1
ATOM 723 C C . MET A 1 91 ? 4.909 -19.216 8.124 1.00 77.88 91 MET A C 1
ATOM 725 O O . MET A 1 91 ? 5.586 -18.446 7.452 1.00 77.88 91 MET A O 1
ATOM 729 N N . LYS A 1 92 ? 3.909 -19.920 7.584 1.00 81.25 92 LYS A N 1
ATOM 730 C CA . LYS A 1 92 ? 3.487 -19.796 6.180 1.00 81.25 92 LYS A CA 1
ATOM 731 C C . LYS A 1 92 ? 2.445 -18.697 5.964 1.00 81.25 92 LYS A C 1
ATOM 733 O O . LYS A 1 92 ? 2.083 -18.436 4.816 1.00 81.25 92 LYS A O 1
ATOM 738 N N . MET A 1 93 ? 1.909 -18.099 7.031 1.00 80.62 93 MET A N 1
ATOM 739 C CA . MET A 1 93 ? 0.888 -17.063 6.913 1.00 80.62 93 MET A CA 1
ATOM 740 C C . MET A 1 93 ? 1.499 -15.723 6.504 1.00 80.62 93 MET A C 1
ATOM 742 O O . MET A 1 93 ? 2.592 -15.375 6.957 1.00 80.62 93 MET A O 1
ATOM 746 N N . PRO A 1 94 ? 0.771 -14.936 5.696 1.00 79.44 94 PRO A N 1
ATOM 747 C CA . PRO A 1 94 ? 1.229 -13.615 5.317 1.00 79.44 94 PRO A CA 1
ATOM 748 C C . PRO A 1 94 ? 1.381 -12.719 6.548 1.00 79.44 94 PRO A C 1
ATOM 750 O O . PRO A 1 94 ? 0.513 -12.701 7.427 1.00 79.44 94 PRO A O 1
ATOM 753 N N . GLY A 1 95 ? 2.492 -11.989 6.612 1.00 77.56 95 GLY A N 1
ATOM 754 C CA . GLY A 1 95 ? 2.830 -11.123 7.742 1.00 77.56 95 GLY A CA 1
ATOM 755 C C . GLY A 1 95 ? 3.313 -11.831 9.013 1.00 77.56 95 GLY A C 1
ATOM 756 O O . GLY A 1 95 ? 3.440 -11.162 10.029 1.00 77.56 95 GLY A O 1
ATOM 757 N N . TYR A 1 96 ? 3.599 -13.140 9.011 1.00 81.00 96 TYR A N 1
ATOM 758 C CA . TYR A 1 96 ? 4.159 -13.812 10.200 1.00 81.00 96 TYR A CA 1
ATOM 759 C C . TYR A 1 96 ? 5.470 -13.187 10.696 1.00 81.00 96 TYR A C 1
ATOM 761 O O . TYR A 1 96 ? 5.679 -13.057 11.899 1.00 81.00 96 TYR A O 1
ATOM 769 N N . ASP A 1 97 ? 6.322 -12.759 9.767 1.00 80.31 97 ASP A N 1
ATOM 770 C CA . ASP A 1 97 ? 7.608 -12.132 10.083 1.00 80.31 97 ASP A CA 1
ATOM 771 C C . ASP A 1 97 ? 7.453 -10.695 10.617 1.00 80.31 97 ASP A C 1
ATOM 773 O O . ASP A 1 97 ? 8.435 -10.066 11.016 1.00 80.31 97 ASP A O 1
ATOM 777 N N . LEU A 1 98 ? 6.230 -10.150 10.615 1.00 78.19 98 LEU A N 1
ATOM 778 C CA . LEU A 1 98 ? 5.966 -8.790 11.046 1.00 78.19 98 LEU A CA 1
ATOM 779 C C . LEU A 1 98 ? 5.800 -8.722 12.567 1.00 78.19 98 LEU A C 1
ATOM 781 O O . LEU A 1 98 ? 4.825 -9.209 13.141 1.00 78.19 98 LEU A O 1
ATOM 785 N N . THR A 1 99 ? 6.737 -8.044 13.226 1.00 77.81 99 THR A N 1
ATOM 786 C CA . THR A 1 99 ? 6.640 -7.728 14.654 1.00 77.81 99 THR A CA 1
ATOM 787 C C . THR A 1 99 ? 5.378 -6.926 14.950 1.00 77.81 99 THR A C 1
ATOM 789 O O . THR A 1 99 ? 5.143 -5.889 14.334 1.00 77.81 99 THR A O 1
ATOM 792 N N . GLY A 1 100 ? 4.591 -7.387 15.922 1.00 78.31 100 GLY A N 1
ATOM 793 C CA . GLY A 1 100 ? 3.365 -6.712 16.339 1.00 78.31 100 GLY A CA 1
ATOM 794 C C . GLY A 1 100 ? 2.141 -7.013 15.473 1.00 78.31 100 GLY A C 1
ATOM 795 O O . GLY A 1 100 ? 1.134 -6.328 15.605 1.00 78.31 100 GLY A O 1
ATOM 796 N N . PHE A 1 101 ? 2.200 -8.001 14.576 1.00 83.19 101 PHE A N 1
ATOM 797 C CA . PHE A 1 101 ? 1.037 -8.495 13.843 1.00 83.19 101 PHE A CA 1
ATOM 798 C C . PHE A 1 101 ? 0.695 -9.920 14.285 1.00 83.19 101 PHE A C 1
ATOM 800 O O . PHE A 1 101 ? 1.573 -10.759 14.468 1.00 83.19 101 PHE A O 1
ATOM 807 N N . MET A 1 102 ? -0.597 -10.208 14.439 1.00 83.50 102 MET A N 1
ATOM 808 C CA . MET A 1 102 ? -1.117 -11.525 14.797 1.00 83.50 102 MET A CA 1
ATOM 809 C C . MET A 1 102 ? -1.821 -12.161 13.582 1.00 83.50 102 MET A C 1
ATOM 811 O O . MET A 1 102 ? -3.029 -11.955 13.405 1.00 83.50 102 MET A O 1
ATOM 815 N N . PRO A 1 103 ? -1.139 -13.000 12.769 1.00 82.94 103 PRO A N 1
ATOM 816 C CA . PRO A 1 103 ? -1.658 -13.470 11.477 1.00 82.94 103 PRO A CA 1
ATOM 817 C C . PRO A 1 103 ? -3.016 -14.165 11.543 1.00 82.94 103 PRO A C 1
ATOM 819 O O . PRO A 1 103 ? -3.884 -13.937 10.703 1.00 82.94 103 PRO A O 1
ATOM 822 N N . ARG A 1 104 ? -3.247 -14.970 12.588 1.00 80.38 104 ARG A N 1
ATOM 823 C CA . ARG A 1 104 ? -4.513 -15.703 12.763 1.00 80.38 104 ARG A CA 1
ATOM 824 C C . ARG A 1 104 ? 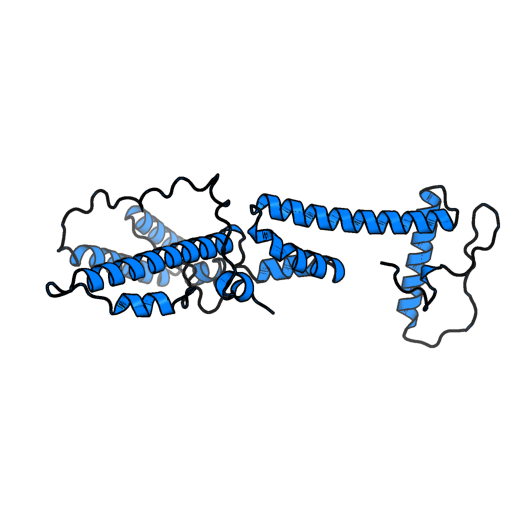-5.683 -14.807 13.153 1.00 80.38 104 ARG A C 1
ATOM 826 O O . ARG A 1 104 ? -6.817 -15.107 12.795 1.00 80.38 104 ARG A O 1
ATOM 833 N N . ARG A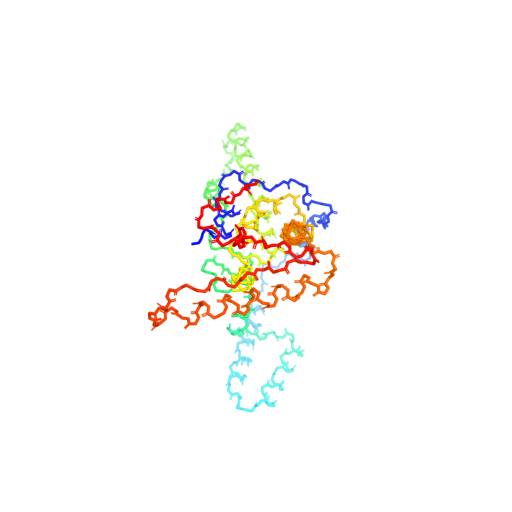 1 105 ? -5.413 -13.746 13.915 1.00 82.38 105 ARG A N 1
ATOM 834 C CA . ARG A 1 105 ? -6.429 -12.770 14.331 1.00 82.38 105 ARG A CA 1
ATOM 835 C C . ARG A 1 105 ? -6.629 -11.689 13.281 1.00 82.38 105 ARG A C 1
ATOM 837 O O . ARG A 1 105 ? -7.677 -11.060 13.274 1.00 82.38 105 ARG A O 1
ATOM 844 N N . ARG A 1 106 ? -5.662 -11.524 12.370 1.00 81.44 106 ARG A N 1
ATOM 845 C CA . ARG A 1 106 ? -5.624 -10.431 11.392 1.00 81.44 106 ARG A CA 1
ATOM 846 C C . ARG A 1 106 ? -5.673 -9.068 12.095 1.00 81.44 106 ARG A C 1
ATOM 848 O O . ARG A 1 106 ? -6.350 -8.146 11.647 1.00 81.44 106 ARG A O 1
ATOM 855 N N . GLU A 1 107 ? -4.953 -8.972 13.207 1.00 82.38 107 GLU A N 1
ATOM 856 C CA . GLU A 1 107 ? -4.937 -7.826 14.118 1.00 82.38 107 GLU A CA 1
ATOM 857 C C . GLU A 1 107 ? -3.500 -7.407 14.407 1.00 82.38 107 GLU A C 1
ATOM 859 O O . GLU A 1 107 ? -2.589 -8.236 14.356 1.00 82.38 107 GLU A O 1
ATOM 864 N N . PHE A 1 108 ? -3.319 -6.124 14.702 1.00 83.19 108 PHE A N 1
ATOM 865 C CA . PHE A 1 108 ? -2.051 -5.576 15.165 1.00 83.19 108 PHE A CA 1
ATOM 866 C C . PHE A 1 108 ? -2.074 -5.442 16.688 1.00 83.19 108 PHE A C 1
ATOM 868 O O . PHE A 1 108 ? -3.129 -5.221 17.279 1.00 83.19 108 PHE A O 1
ATOM 875 N N . ASP A 1 109 ? -0.908 -5.557 17.314 1.00 80.69 109 ASP A N 1
ATOM 876 C CA . ASP A 1 109 ? -0.727 -5.360 18.753 1.00 80.69 109 ASP A CA 1
ATOM 877 C C . ASP A 1 109 ? -1.000 -3.902 19.143 1.00 80.69 109 ASP A C 1
ATOM 879 O O . ASP A 1 109 ? -1.562 -3.633 20.203 1.00 80.69 109 ASP A O 1
ATOM 883 N N . VAL A 1 110 ? -0.629 -2.967 18.263 1.00 81.56 110 VAL A N 1
ATOM 884 C CA . VAL A 1 110 ? -0.924 -1.538 18.383 1.00 81.56 110 VAL A CA 1
ATOM 885 C C . VAL A 1 110 ? -1.718 -1.111 17.157 1.00 81.56 110 VAL A C 1
ATOM 887 O O . VAL A 1 110 ? -1.231 -1.170 16.029 1.00 81.56 110 VAL A O 1
ATOM 890 N N . GLU A 1 111 ? -2.963 -0.701 17.378 1.00 81.50 111 GLU A N 1
ATOM 891 C CA . GLU A 1 111 ? -3.865 -0.267 16.317 1.00 81.50 111 GLU A CA 1
ATOM 892 C C . GLU A 1 111 ? -3.781 1.248 16.088 1.00 81.50 111 GLU A C 1
ATOM 894 O O . GLU A 1 111 ? -3.342 2.023 16.942 1.00 81.50 111 GLU A O 1
ATOM 899 N N . TRP A 1 112 ? -4.260 1.696 14.926 1.00 79.88 112 TRP A N 1
ATOM 900 C CA . TRP A 1 112 ? -4.347 3.127 14.643 1.00 79.88 112 TRP A CA 1
ATOM 901 C C . TRP A 1 112 ? -5.274 3.841 15.640 1.00 79.88 112 TRP A C 1
ATOM 903 O O . TRP A 1 112 ? -6.412 3.401 15.859 1.00 79.88 112 TRP A O 1
ATOM 913 N N . GLU A 1 113 ? -4.786 4.967 16.178 1.00 80.69 113 GLU A N 1
ATOM 914 C CA . GLU A 1 113 ? -5.452 5.807 17.191 1.00 80.69 113 GLU A CA 1
ATOM 915 C C . GLU A 1 113 ? -5.878 5.002 18.426 1.00 80.69 113 GLU A C 1
ATOM 917 O O . GLU A 1 113 ? -7.024 5.077 18.874 1.00 80.69 113 GLU A O 1
ATOM 922 N N . GLN A 1 114 ? -4.951 4.211 18.975 1.00 84.50 114 GLN A N 1
ATOM 923 C CA . GLN A 1 114 ? -5.172 3.437 20.198 1.00 84.50 114 GLN A CA 1
ATOM 924 C C . GLN A 1 114 ? -5.609 4.315 21.385 1.00 84.50 114 GLN A C 1
ATOM 926 O O . GLN A 1 114 ? -6.448 3.898 22.181 1.00 84.50 114 GLN A O 1
ATOM 931 N N . ASP A 1 115 ? -5.127 5.557 21.462 1.00 83.31 115 ASP A N 1
ATOM 932 C CA . ASP A 1 115 ? -5.480 6.515 22.519 1.00 83.31 115 ASP A CA 1
ATOM 933 C C . ASP A 1 115 ? -6.990 6.804 22.591 1.00 83.31 115 ASP A C 1
ATOM 935 O O . ASP A 1 115 ? -7.527 7.091 23.664 1.00 83.31 115 ASP A O 1
ATOM 939 N N . ALA A 1 116 ? -7.710 6.678 21.469 1.00 84.69 116 ALA A N 1
ATOM 940 C CA . ALA A 1 116 ? -9.161 6.838 21.446 1.00 84.69 116 ALA A CA 1
ATOM 941 C C . ALA A 1 116 ? -9.887 5.728 22.228 1.00 84.69 116 ALA A C 1
ATOM 943 O O . ALA A 1 116 ? -10.960 5.976 22.776 1.00 84.69 116 ALA A O 1
ATOM 944 N N . GLU A 1 117 ? -9.316 4.519 22.306 1.00 82.31 117 GLU A N 1
ATOM 945 C CA . GLU A 1 117 ? -9.866 3.430 23.126 1.00 82.31 117 GLU A CA 1
ATOM 946 C C . GLU A 1 117 ? -9.692 3.699 24.609 1.00 82.31 117 GLU A C 1
ATOM 948 O O . GLU A 1 117 ? -10.613 3.448 25.380 1.00 82.31 117 GLU A O 1
ATOM 953 N N . VAL A 1 118 ? -8.541 4.248 24.997 1.00 86.62 118 VAL A N 1
ATOM 954 C CA . VAL A 1 118 ? -8.255 4.589 26.394 1.00 86.62 118 VAL A CA 1
ATOM 955 C C . VAL A 1 118 ? -9.275 5.614 26.898 1.00 86.62 118 VAL A C 1
ATOM 957 O O . VAL A 1 118 ? -9.836 5.444 27.975 1.00 86.62 118 VAL A O 1
ATOM 960 N N . LEU A 1 119 ? -9.601 6.623 26.080 1.00 84.19 119 LEU A N 1
ATOM 961 C CA . LEU A 1 119 ? -10.589 7.651 26.426 1.00 84.19 119 LEU A CA 1
ATOM 962 C C . LEU A 1 119 ? -12.009 7.092 26.626 1.00 84.19 119 LEU A C 1
ATOM 964 O O . LEU A 1 119 ? -12.765 7.598 27.454 1.00 84.19 119 LEU A O 1
ATOM 968 N N . VAL A 1 120 ? -12.397 6.085 25.840 1.00 88.81 120 VAL A N 1
ATOM 969 C CA . VAL A 1 120 ? -13.725 5.458 25.939 1.00 88.81 120 VAL A CA 1
ATOM 970 C C . VAL A 1 120 ? -13.761 4.378 27.020 1.00 88.81 120 VAL A C 1
ATOM 972 O O . VAL A 1 120 ? -14.822 4.148 27.594 1.00 88.81 120 VAL A O 1
ATOM 975 N N . GLY A 1 121 ? -12.627 3.744 27.329 1.00 88.44 121 GLY A N 1
ATOM 976 C CA . GLY A 1 121 ? -12.529 2.647 28.293 1.00 88.44 121 GLY A CA 1
ATOM 977 C C . GLY A 1 121 ? -13.020 3.014 29.694 1.00 88.44 121 GLY A C 1
ATOM 978 O O . GLY A 1 121 ? -13.741 2.231 30.307 1.00 88.44 121 GLY A O 1
ATOM 979 N N . ASP A 1 122 ? -12.711 4.229 30.149 1.00 86.81 122 ASP A N 1
ATOM 980 C CA . ASP A 1 122 ? -13.118 4.731 31.469 1.00 86.81 122 ASP A CA 1
ATOM 981 C C . ASP A 1 122 ? -14.487 5.447 31.451 1.00 86.81 122 ASP A C 1
ATOM 983 O O . ASP A 1 122 ? -14.937 5.989 32.463 1.00 86.81 122 ASP A O 1
ATOM 987 N N . MET A 1 123 ? -15.171 5.492 30.301 1.00 90.75 123 MET A N 1
ATOM 988 C CA . MET A 1 123 ? -16.432 6.217 30.155 1.00 90.75 123 MET A CA 1
ATOM 989 C C . MET A 1 123 ? -17.624 5.384 30.633 1.00 90.75 123 MET A C 1
ATOM 991 O O . MET A 1 123 ? -18.014 4.399 30.011 1.00 90.75 123 MET A O 1
ATOM 995 N N . GLU A 1 124 ? -18.296 5.859 31.678 1.00 92.00 124 GLU A N 1
ATOM 996 C CA . GLU A 1 124 ? -19.535 5.265 32.184 1.00 92.00 124 GLU A CA 1
ATOM 997 C C . GLU A 1 124 ? -20.717 6.238 32.113 1.00 92.00 124 GLU A C 1
ATOM 999 O O . GLU A 1 124 ? -20.550 7.454 32.217 1.00 92.00 124 GLU A O 1
ATOM 1004 N N . PHE A 1 125 ? -21.934 5.715 31.940 1.00 93.19 125 PHE A N 1
ATOM 1005 C CA . PHE A 1 125 ? -23.167 6.499 32.052 1.00 93.19 125 PHE A CA 1
ATOM 1006 C C . PHE A 1 125 ? -23.772 6.299 33.436 1.00 93.19 125 PHE A C 1
ATOM 1008 O O . PHE A 1 125 ? -24.274 5.217 33.748 1.00 93.19 125 PHE A O 1
ATOM 1015 N N . LEU A 1 126 ? -23.778 7.351 34.250 1.00 94.81 126 LEU A N 1
ATOM 1016 C CA . LEU A 1 126 ? -24.360 7.307 35.583 1.00 94.81 126 LEU A CA 1
ATOM 1017 C C . LEU A 1 126 ? -25.827 7.763 35.540 1.00 94.81 126 LEU A C 1
ATOM 1019 O O . LEU A 1 126 ? -26.194 8.645 34.760 1.00 94.81 126 LEU A O 1
ATOM 1023 N N . PRO A 1 127 ? -26.699 7.229 36.415 1.00 91.88 127 PRO A N 1
ATOM 1024 C CA . PRO A 1 127 ? -28.087 7.689 36.508 1.00 91.88 127 PRO A CA 1
ATOM 1025 C C . PRO A 1 127 ? -28.231 9.168 36.898 1.00 91.88 127 PRO A C 1
ATOM 1027 O O . PRO A 1 127 ? -29.270 9.765 36.636 1.00 91.88 127 PRO A O 1
ATOM 1030 N N . LYS A 1 128 ? -27.204 9.743 37.536 1.00 94.94 128 LYS A N 1
ATOM 1031 C CA . LYS A 1 128 ? -27.152 11.150 37.959 1.00 94.94 128 LYS A CA 1
ATOM 1032 C C . LYS A 1 128 ? -26.556 12.086 36.903 1.00 94.94 128 LYS A C 1
ATOM 1034 O O . LYS A 1 128 ? -26.520 13.285 37.159 1.00 94.94 128 LYS A O 1
ATOM 1039 N N . ASP A 1 129 ? -26.095 11.556 35.768 1.00 94.06 129 ASP A N 1
ATOM 1040 C CA . ASP A 1 129 ? -25.548 12.377 34.686 1.00 94.06 129 ASP A CA 1
ATOM 1041 C C . ASP A 1 129 ? -26.586 13.401 34.220 1.00 94.06 129 ASP A C 1
ATOM 1043 O O . ASP A 1 129 ? -27.750 13.070 33.959 1.00 94.06 129 ASP A O 1
ATOM 1047 N N . THR A 1 130 ? -26.141 14.641 34.057 1.00 96.50 130 THR A N 1
ATOM 1048 C CA . THR A 1 130 ? -26.926 15.703 33.429 1.00 96.50 130 THR A CA 1
ATOM 1049 C C . THR A 1 130 ? -27.188 15.388 31.953 1.00 96.50 130 THR A C 1
ATOM 1051 O O . THR A 1 130 ? -26.534 14.544 31.325 1.00 96.50 130 THR A O 1
ATOM 1054 N N . LYS A 1 131 ? -28.177 16.064 31.359 1.00 95.06 131 LYS A N 1
ATOM 1055 C CA . LYS A 1 131 ? -28.504 15.874 29.940 1.00 95.06 131 LYS A CA 1
ATOM 1056 C C . LYS A 1 131 ? -27.316 16.259 29.051 1.00 95.06 131 LYS A C 1
ATOM 1058 O O . LYS A 1 131 ? -27.048 15.584 28.059 1.00 95.06 131 LYS A O 1
ATOM 1063 N N . GLU A 1 132 ? -26.599 17.304 29.441 1.00 94.88 132 GLU A N 1
ATOM 1064 C CA . GLU A 1 132 ? -25.433 17.858 28.765 1.00 94.88 132 GLU A CA 1
ATOM 1065 C C . GLU A 1 132 ? -24.242 16.889 28.813 1.00 94.88 132 GLU A C 1
ATOM 1067 O O . GLU A 1 132 ? -23.637 16.608 27.777 1.00 94.88 132 GLU A O 1
ATOM 1072 N N . GLU A 1 133 ? -23.947 16.302 29.980 1.00 93.31 133 GLU A N 1
ATOM 1073 C CA . GLU A 1 133 ? -22.896 15.281 30.127 1.00 93.31 133 GLU A CA 1
ATOM 1074 C C . GLU A 1 133 ? -23.191 14.048 29.273 1.00 93.31 133 GLU A C 1
ATOM 1076 O O . GLU A 1 133 ? -22.309 13.538 28.578 1.00 93.31 133 GLU A O 1
ATOM 1081 N N . ARG A 1 134 ? -24.449 13.593 29.264 1.00 94.38 134 ARG A N 1
ATOM 1082 C CA . ARG A 1 134 ? -24.875 12.471 28.423 1.00 94.38 134 ARG A CA 1
ATOM 1083 C C . ARG A 1 134 ? -24.708 12.785 26.937 1.00 94.38 134 ARG A C 1
ATOM 1085 O O . ARG A 1 134 ? -24.237 11.931 26.189 1.00 94.38 134 ARG A O 1
ATOM 1092 N N . GLU A 1 135 ? -25.065 13.991 26.497 1.00 94.81 135 GLU A N 1
ATOM 1093 C CA . GLU A 1 135 ? -24.872 14.415 25.106 1.00 94.81 135 GLU A CA 1
ATOM 1094 C C . GLU A 1 135 ? -23.385 14.474 24.729 1.00 94.81 135 GLU A C 1
ATOM 1096 O O . GLU A 1 135 ? -23.004 14.025 23.645 1.00 94.81 135 GLU A O 1
ATOM 1101 N N . MET A 1 136 ? -22.529 14.971 25.625 1.00 92.94 136 MET A N 1
ATOM 1102 C CA . MET A 1 136 ? -21.082 14.998 25.416 1.00 92.94 136 MET A CA 1
ATOM 1103 C C . MET A 1 136 ? -20.505 13.583 25.280 1.00 92.94 136 MET A C 1
ATOM 1105 O O . MET A 1 136 ? -19.798 13.309 24.311 1.00 92.94 136 MET A O 1
ATOM 1109 N N . LYS A 1 137 ? -20.865 12.662 26.184 1.00 94.00 137 LYS A N 1
ATOM 1110 C CA . LYS A 1 137 ? -20.458 11.247 26.116 1.00 94.00 137 LYS A CA 1
ATOM 1111 C C . LYS A 1 137 ? -20.897 10.601 24.796 1.00 94.00 137 LYS A C 1
ATOM 1113 O O . LYS A 1 137 ? -20.106 9.938 24.131 1.00 94.00 137 LYS A O 1
ATOM 1118 N N . LEU A 1 138 ? -22.124 10.874 24.340 1.00 93.56 138 LEU A N 1
ATOM 1119 C CA . LEU A 1 138 ? -22.608 10.408 23.034 1.00 93.56 138 LEU A CA 1
ATOM 1120 C C . LEU A 1 138 ? -21.797 10.974 21.855 1.00 93.56 138 LEU A C 1
ATOM 1122 O O . LEU A 1 138 ? -21.560 10.250 20.890 1.00 93.56 138 LEU A O 1
ATOM 1126 N N . LYS A 1 139 ? -21.360 12.240 21.907 1.00 92.44 139 LYS A N 1
ATOM 1127 C CA . LYS A 1 139 ? -20.479 12.824 20.878 1.00 92.44 139 LYS A CA 1
ATOM 1128 C C . LYS A 1 139 ? -19.116 12.136 20.851 1.00 92.44 139 LYS A C 1
ATOM 1130 O O . LYS A 1 139 ? -18.644 11.807 19.767 1.00 92.44 139 LYS A O 1
ATOM 1135 N N . VAL A 1 140 ? -18.524 11.855 22.013 1.00 91.50 140 VAL A N 1
ATOM 1136 C CA . VAL A 1 140 ? -17.258 11.106 22.096 1.00 91.50 140 VAL A CA 1
ATOM 1137 C C . VAL A 1 140 ? -17.411 9.706 21.495 1.00 91.50 140 VAL A C 1
ATOM 1139 O O . VAL A 1 140 ? -16.587 9.305 20.679 1.00 91.50 140 VAL A O 1
ATOM 1142 N N . LEU A 1 141 ? -18.507 8.999 21.794 1.00 91.44 141 LEU A N 1
ATOM 1143 C CA . LEU A 1 141 ? -18.786 7.688 21.195 1.00 91.44 141 LEU A CA 1
ATOM 1144 C C . LEU A 1 141 ? -18.966 7.744 19.670 1.00 91.44 141 LEU A C 1
ATOM 1146 O O . LEU A 1 141 ? -18.552 6.822 18.970 1.00 91.44 141 LEU A O 1
ATOM 1150 N N . ARG A 1 142 ? -19.557 8.817 19.126 1.00 89.69 142 ARG A N 1
ATOM 1151 C CA . ARG A 1 142 ? -19.639 9.008 17.665 1.00 89.69 142 ARG A CA 1
ATOM 1152 C C . ARG A 1 142 ? -18.253 9.136 17.042 1.00 89.69 142 ARG A C 1
ATOM 1154 O O . ARG A 1 142 ? -17.963 8.419 16.090 1.00 89.69 142 ARG A O 1
ATOM 1161 N N . ILE A 1 143 ? -17.399 9.980 17.621 1.00 88.38 143 ILE A N 1
ATOM 1162 C CA . ILE A 1 143 ? -16.010 10.154 17.172 1.00 88.38 143 ILE A CA 1
ATOM 1163 C C . ILE A 1 143 ? -15.261 8.817 17.248 1.00 88.38 143 ILE A C 1
ATOM 1165 O O . ILE A 1 143 ? -14.556 8.448 16.312 1.00 88.38 143 ILE A O 1
ATOM 1169 N N . TYR A 1 144 ? -15.453 8.051 18.323 1.00 88.75 144 TYR A N 1
ATOM 1170 C CA . TYR A 1 144 ? -14.865 6.720 18.462 1.00 88.75 144 TYR A CA 1
ATOM 1171 C C . TYR A 1 144 ? -15.306 5.762 17.346 1.00 88.75 144 TYR A C 1
ATOM 1173 O O . TYR A 1 144 ? -14.465 5.116 16.724 1.00 88.75 144 TYR A O 1
ATOM 1181 N N . ASN A 1 145 ? -16.601 5.711 17.026 1.00 88.56 145 ASN A N 1
ATOM 1182 C CA . ASN A 1 145 ? -17.107 4.865 15.943 1.00 88.56 145 ASN A CA 1
ATOM 1183 C C . ASN A 1 145 ? -16.544 5.268 14.571 1.00 88.56 145 ASN A C 1
ATOM 1185 O O . ASN A 1 145 ? -16.233 4.400 13.756 1.00 88.56 145 ASN A O 1
ATOM 1189 N N . GLU A 1 146 ? -16.368 6.567 14.313 1.00 85.81 146 GLU A N 1
ATOM 1190 C CA . GLU A 1 146 ? -15.704 7.057 13.098 1.00 85.81 146 GLU A CA 1
ATOM 1191 C C . GLU A 1 146 ? -14.245 6.585 13.024 1.00 85.81 146 GLU A C 1
ATOM 1193 O O . GLU A 1 146 ? -13.791 6.123 11.970 1.00 85.81 146 GLU A O 1
ATOM 1198 N N . LYS A 1 147 ? -13.518 6.639 14.149 1.00 84.62 147 LYS A N 1
ATOM 1199 C CA . LYS A 1 147 ? -12.143 6.130 14.249 1.00 84.62 147 LYS A CA 1
ATOM 1200 C C . LYS A 1 147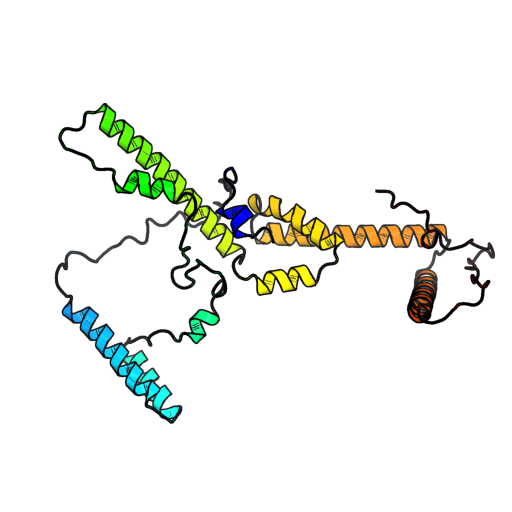 ? -12.082 4.616 14.041 1.00 84.62 147 LYS A C 1
ATOM 1202 O O . LYS A 1 147 ? -11.222 4.145 13.298 1.00 84.62 147 LYS A O 1
ATOM 1207 N N . LEU A 1 148 ? -13.017 3.865 14.623 1.00 85.69 148 LEU A N 1
ATOM 1208 C CA . LEU A 1 148 ? -13.118 2.414 14.466 1.00 85.69 148 LEU A CA 1
ATOM 1209 C C . LEU A 1 148 ? -13.387 2.020 13.006 1.00 85.69 148 LEU A C 1
ATOM 1211 O O . LEU A 1 148 ? -12.752 1.102 12.485 1.00 85.69 148 LEU A O 1
ATOM 1215 N N . ALA A 1 149 ? -14.277 2.745 12.324 1.00 85.19 149 ALA A N 1
ATOM 1216 C CA . ALA A 1 149 ? -14.558 2.533 10.907 1.00 85.19 149 ALA A CA 1
ATOM 1217 C C . ALA A 1 149 ? -13.318 2.796 10.040 1.00 85.19 149 ALA A C 1
ATOM 1219 O O . ALA A 1 149 ? -12.982 1.991 9.173 1.00 85.19 149 ALA A O 1
ATOM 1220 N N . GLU A 1 150 ? -12.596 3.888 10.297 1.00 82.38 150 GLU A N 1
ATOM 1221 C CA . GLU A 1 150 ? -11.357 4.193 9.579 1.00 82.38 150 GLU A CA 1
ATOM 1222 C C . GLU A 1 150 ? -10.260 3.149 9.852 1.00 82.38 150 GLU A C 1
ATOM 1224 O O . GLU A 1 150 ? -9.550 2.746 8.930 1.00 82.38 150 GLU A O 1
ATOM 1229 N N . ARG A 1 151 ? -10.139 2.655 11.088 1.00 83.75 151 ARG A N 1
ATOM 1230 C CA . ARG A 1 151 ? -9.221 1.557 11.414 1.00 83.75 151 ARG A CA 1
ATOM 1231 C C . ARG A 1 151 ? -9.551 0.302 10.609 1.00 83.75 151 ARG A C 1
ATOM 1233 O O . ARG A 1 151 ? -8.649 -0.312 10.043 1.00 83.75 151 ARG A O 1
ATOM 1240 N N . GLY A 1 152 ? -10.835 -0.047 10.512 1.00 83.88 152 GLY A N 1
ATOM 1241 C CA . GLY A 1 152 ? -11.310 -1.122 9.639 1.00 83.88 152 GLY A CA 1
ATOM 1242 C C . GLY A 1 152 ? -10.871 -0.914 8.189 1.00 83.88 152 GLY A C 1
ATOM 1243 O O . GLY A 1 152 ? -10.235 -1.797 7.617 1.00 83.88 152 GLY A O 1
ATOM 1244 N N . ARG A 1 153 ? -11.105 0.288 7.640 1.00 81.50 153 ARG A N 1
ATOM 1245 C CA . ARG A 1 153 ? -10.701 0.655 6.270 1.00 81.50 153 ARG A CA 1
ATOM 1246 C C . ARG A 1 153 ? -9.197 0.511 6.040 1.00 81.50 153 ARG A C 1
ATOM 1248 O O . ARG A 1 153 ? -8.782 -0.046 5.028 1.00 81.50 153 ARG A O 1
ATOM 1255 N N . ARG A 1 154 ? -8.363 0.985 6.971 1.00 81.94 154 ARG A N 1
ATOM 1256 C CA . ARG A 1 154 ? -6.898 0.864 6.867 1.00 81.94 154 ARG A CA 1
ATOM 1257 C C . ARG A 1 154 ? -6.437 -0.583 6.886 1.00 81.94 154 ARG A C 1
ATOM 1259 O O . ARG A 1 154 ? -5.604 -0.962 6.067 1.00 81.94 154 ARG A O 1
ATOM 1266 N N . LYS A 1 155 ? -6.995 -1.392 7.789 1.00 83.44 155 LYS A N 1
ATOM 1267 C CA . LYS A 1 155 ? -6.685 -2.822 7.855 1.00 83.44 155 LYS A CA 1
ATOM 1268 C C . LYS A 1 155 ? -7.061 -3.517 6.556 1.00 83.44 155 LYS A C 1
ATOM 1270 O O . LYS A 1 155 ? -6.224 -4.192 5.967 1.00 83.44 155 LYS A O 1
ATOM 1275 N N . GLU A 1 156 ? -8.282 -3.309 6.077 1.00 84.31 156 GLU A N 1
ATOM 1276 C CA . GLU A 1 156 ? -8.748 -3.875 4.811 1.00 84.31 156 GLU A CA 1
ATOM 1277 C C . GLU A 1 156 ? -7.848 -3.472 3.637 1.00 84.31 156 GLU A C 1
ATOM 1279 O O . GLU A 1 156 ? -7.423 -4.336 2.876 1.00 84.31 156 GLU A O 1
ATOM 1284 N N . PHE A 1 157 ? -7.454 -2.199 3.555 1.00 83.81 157 PHE A N 1
ATOM 1285 C CA . PHE A 1 157 ? -6.532 -1.701 2.534 1.00 83.81 157 PHE A CA 1
ATOM 1286 C C . PHE A 1 157 ? -5.176 -2.428 2.541 1.00 83.81 157 PHE A C 1
ATOM 1288 O O . PHE A 1 157 ? -4.657 -2.771 1.474 1.00 83.81 157 PHE A O 1
ATOM 1295 N N . VAL A 1 158 ? -4.612 -2.674 3.730 1.00 82.69 158 VAL A N 1
ATOM 1296 C CA . VAL A 1 158 ? -3.351 -3.414 3.914 1.00 82.69 158 VAL A CA 1
ATOM 1297 C C . VAL A 1 158 ? -3.499 -4.874 3.485 1.00 82.69 158 VAL A C 1
ATOM 1299 O O . VAL A 1 158 ? -2.629 -5.398 2.784 1.00 82.69 158 VAL A O 1
ATOM 1302 N N . PHE A 1 159 ? -4.610 -5.518 3.849 1.00 82.75 159 PHE A N 1
ATOM 1303 C CA . PHE A 1 159 ? -4.884 -6.911 3.495 1.00 82.75 159 PHE A CA 1
ATOM 1304 C C . PHE A 1 159 ? -5.132 -7.117 2.002 1.00 82.75 159 PHE A C 1
ATOM 1306 O O . PHE A 1 159 ? -4.531 -8.008 1.408 1.00 82.75 159 PHE A O 1
ATOM 1313 N N . ASP A 1 160 ? -5.998 -6.305 1.397 1.00 85.06 160 ASP A N 1
ATOM 1314 C CA . ASP A 1 160 ? -6.415 -6.430 -0.004 1.00 85.06 160 ASP A CA 1
ATOM 1315 C C . ASP A 1 160 ? -5.212 -6.352 -0.964 1.00 85.06 160 ASP A C 1
ATOM 1317 O O . ASP A 1 160 ? -5.032 -7.161 -1.884 1.00 85.06 160 ASP A O 1
ATOM 1321 N N . ARG A 1 161 ? -4.289 -5.432 -0.667 1.00 81.62 161 ARG A N 1
ATOM 1322 C CA . ARG A 1 161 ? -3.059 -5.218 -1.441 1.00 81.62 161 ARG A CA 1
ATOM 1323 C C . ARG A 1 161 ? -1.910 -6.153 -1.067 1.00 81.62 161 ARG A C 1
ATOM 1325 O O . ARG A 1 161 ? -0.860 -6.067 -1.690 1.00 81.62 161 ARG A O 1
ATOM 1332 N N . GLY A 1 162 ? -2.085 -7.036 -0.082 1.00 81.69 162 GLY A N 1
ATOM 1333 C CA . GLY A 1 162 ? -1.035 -7.968 0.336 1.00 81.69 162 GLY A CA 1
ATOM 1334 C C . GLY A 1 162 ? 0.205 -7.275 0.908 1.00 81.69 162 GLY A C 1
ATOM 1335 O O . GLY A 1 162 ? 1.308 -7.801 0.804 1.00 81.69 162 GLY A O 1
ATOM 1336 N N . LEU A 1 163 ? 0.034 -6.105 1.533 1.00 80.94 163 LEU A N 1
ATOM 1337 C CA . LEU A 1 163 ? 1.131 -5.253 2.019 1.00 80.94 163 LEU A CA 1
ATOM 1338 C C . LEU A 1 163 ? 1.855 -5.810 3.260 1.00 80.94 163 LEU A C 1
ATOM 1340 O O . LEU A 1 163 ? 2.746 -5.158 3.797 1.00 80.94 163 LEU A O 1
ATOM 1344 N N . LEU A 1 164 ? 1.456 -6.998 3.718 1.00 81.00 164 LEU A N 1
ATOM 1345 C CA . LEU A 1 164 ? 2.048 -7.724 4.843 1.00 81.00 164 LEU A CA 1
ATOM 1346 C C . LEU A 1 164 ? 3.259 -8.577 4.432 1.00 81.00 164 LEU A C 1
ATOM 1348 O O . LEU A 1 164 ? 4.092 -8.900 5.275 1.00 81.00 164 LEU A O 1
ATOM 1352 N N . ASP A 1 165 ? 3.366 -8.949 3.153 1.00 80.75 165 ASP A N 1
ATOM 1353 C CA . ASP A 1 165 ? 4.410 -9.852 2.659 1.00 80.75 165 ASP A CA 1
ATOM 1354 C C . ASP A 1 165 ? 5.641 -9.071 2.174 1.00 80.75 165 ASP A C 1
ATOM 1356 O O . ASP A 1 165 ? 5.864 -8.911 0.971 1.00 80.75 165 ASP A O 1
ATOM 1360 N N . TYR A 1 166 ? 6.480 -8.609 3.110 1.00 74.69 166 TYR A N 1
ATOM 1361 C CA . TYR A 1 166 ? 7.683 -7.815 2.796 1.00 74.69 166 TYR A CA 1
ATOM 1362 C C . TYR A 1 166 ? 8.608 -8.490 1.799 1.00 74.69 166 TYR A C 1
ATOM 1364 O O . TYR A 1 166 ? 9.089 -7.851 0.870 1.00 74.69 166 TYR A O 1
ATOM 1372 N N . LYS A 1 167 ? 8.826 -9.793 1.974 1.00 79.06 167 LYS A N 1
ATOM 1373 C CA . LYS A 1 167 ? 9.741 -10.554 1.130 1.00 79.06 167 LYS A CA 1
ATOM 1374 C C . LYS A 1 167 ? 9.309 -10.544 -0.338 1.00 79.06 167 LYS A C 1
ATOM 1376 O O . LYS A 1 167 ? 10.139 -10.340 -1.214 1.00 79.06 167 LYS A O 1
ATOM 1381 N N . LYS A 1 168 ? 8.006 -10.690 -0.599 1.00 81.31 168 LYS A N 1
ATOM 1382 C CA . LYS A 1 168 ? 7.464 -10.628 -1.963 1.00 81.31 168 LYS A CA 1
ATOM 1383 C C . LYS A 1 168 ? 7.615 -9.227 -2.551 1.00 81.31 168 LYS A C 1
ATOM 1385 O O . LYS A 1 168 ? 8.052 -9.087 -3.686 1.00 81.31 168 LYS A O 1
ATOM 1390 N N . MET A 1 169 ? 7.328 -8.192 -1.760 1.00 78.25 169 MET A N 1
ATOM 1391 C CA . MET A 1 169 ? 7.487 -6.809 -2.217 1.00 78.25 169 MET A CA 1
ATOM 1392 C C . MET A 1 169 ? 8.942 -6.432 -2.500 1.00 78.25 169 MET A C 1
ATOM 1394 O O . MET A 1 169 ? 9.211 -5.700 -3.447 1.00 78.25 169 MET A O 1
ATOM 1398 N N . GLU A 1 170 ? 9.890 -6.923 -1.705 1.00 79.50 170 GLU A N 1
ATOM 1399 C CA . GLU A 1 170 ? 11.314 -6.672 -1.929 1.00 79.50 170 GLU A CA 1
ATOM 1400 C C . GLU A 1 170 ? 11.826 -7.373 -3.197 1.00 79.50 170 GLU A C 1
ATOM 1402 O O . GLU A 1 170 ? 12.607 -6.790 -3.950 1.00 79.50 170 GLU A O 1
ATOM 1407 N N . GLU A 1 171 ? 11.347 -8.588 -3.478 1.00 82.69 171 GLU A N 1
ATOM 1408 C CA . GLU A 1 171 ? 11.639 -9.314 -4.721 1.00 82.69 171 GLU A CA 1
ATOM 1409 C C . GLU A 1 171 ? 11.099 -8.567 -5.957 1.00 82.69 171 GLU A C 1
ATOM 1411 O O . GLU A 1 171 ? 11.814 -8.409 -6.953 1.00 82.69 171 GLU A O 1
ATOM 1416 N N . GLU A 1 172 ? 9.874 -8.043 -5.878 1.00 78.31 172 GLU A N 1
ATOM 1417 C CA . GLU A 1 172 ? 9.265 -7.214 -6.927 1.00 78.31 172 GLU A CA 1
ATOM 1418 C C . GLU A 1 172 ? 10.029 -5.893 -7.127 1.00 78.31 172 GLU A C 1
ATOM 1420 O O . GLU A 1 172 ? 10.434 -5.567 -8.246 1.00 78.31 172 GLU A O 1
ATOM 1425 N N . ASP A 1 173 ? 10.333 -5.164 -6.048 1.00 77.62 173 ASP A N 1
ATOM 1426 C CA . ASP A 1 173 ? 11.127 -3.926 -6.095 1.00 77.62 173 ASP A CA 1
ATOM 1427 C C . ASP A 1 173 ? 12.567 -4.174 -6.597 1.00 77.62 173 ASP A C 1
ATOM 1429 O O . ASP A 1 173 ? 13.201 -3.278 -7.179 1.00 77.62 173 ASP A O 1
ATOM 1433 N N . GLY A 1 174 ? 13.101 -5.380 -6.383 1.00 78.44 174 GLY A N 1
ATOM 1434 C CA . GLY A 1 174 ? 14.412 -5.833 -6.846 1.00 78.44 174 GLY A CA 1
ATOM 1435 C C . GLY A 1 174 ? 14.488 -6.055 -8.358 1.00 78.44 174 GLY A C 1
ATOM 1436 O O . GLY A 1 174 ? 15.552 -5.867 -8.951 1.00 78.44 174 GLY A O 1
ATOM 1437 N N . CYS A 1 175 ? 13.363 -6.379 -8.996 1.00 80.75 175 CYS A N 1
ATOM 1438 C CA . CYS A 1 175 ? 13.272 -6.595 -10.441 1.00 80.75 175 CYS A CA 1
ATOM 1439 C C . CYS A 1 175 ? 13.306 -5.288 -11.254 1.0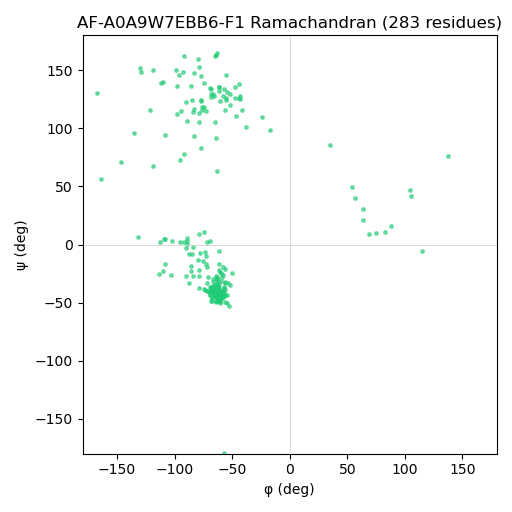0 80.75 175 CYS A C 1
ATOM 1441 O O . CYS A 1 175 ? 13.524 -5.315 -12.468 1.00 80.75 175 CYS A O 1
ATOM 1443 N N . HIS A 1 176 ? 13.113 -4.144 -10.598 1.00 82.25 176 HIS A N 1
ATOM 1444 C CA . HIS A 1 176 ? 13.080 -2.830 -11.231 1.00 82.25 176 HIS A CA 1
ATOM 1445 C C . HIS A 1 176 ? 14.425 -2.101 -11.162 1.00 82.25 176 HIS A C 1
ATOM 1447 O O . HIS A 1 176 ? 15.168 -2.176 -10.177 1.00 82.25 176 HIS A O 1
ATOM 1453 N N . THR A 1 177 ? 14.724 -1.328 -12.208 1.00 87.44 177 THR A N 1
ATOM 1454 C CA . THR A 1 177 ? 15.854 -0.389 -12.195 1.00 87.44 177 THR A CA 1
ATOM 1455 C C . THR A 1 177 ? 15.644 0.702 -11.139 1.00 87.44 177 THR A C 1
ATOM 1457 O O . THR A 1 177 ? 14.532 0.942 -10.671 1.00 87.44 177 THR A O 1
ATOM 1460 N N . VAL A 1 178 ? 16.707 1.417 -10.760 1.00 87.00 178 VAL A N 1
ATOM 1461 C CA . VAL A 1 178 ? 16.619 2.479 -9.738 1.00 87.00 178 VAL A CA 1
ATOM 1462 C C . VAL A 1 178 ? 15.620 3.576 -10.137 1.00 87.00 178 VAL A C 1
ATOM 1464 O O . VAL A 1 178 ? 14.852 4.034 -9.293 1.00 87.00 178 VAL A O 1
ATOM 1467 N N . ALA A 1 179 ? 15.594 3.955 -11.419 1.00 86.06 179 ALA A N 1
ATOM 1468 C CA . ALA A 1 179 ? 14.676 4.964 -11.947 1.00 86.06 179 ALA A CA 1
ATOM 1469 C C . ALA A 1 179 ? 13.216 4.480 -11.954 1.00 86.06 179 ALA A C 1
ATOM 1471 O O . ALA A 1 179 ? 12.319 5.213 -11.535 1.00 86.06 179 ALA A O 1
ATOM 1472 N N . GLU A 1 180 ? 12.976 3.234 -12.373 1.00 86.75 180 GLU A N 1
ATOM 1473 C CA . GLU A 1 180 ? 11.646 2.615 -12.320 1.00 86.75 180 GLU A CA 1
ATOM 1474 C C . GLU A 1 180 ? 11.152 2.499 -10.873 1.00 86.75 180 GLU A C 1
ATOM 1476 O O . GLU A 1 180 ? 10.018 2.865 -10.577 1.00 86.75 180 GLU A O 1
ATOM 1481 N N . ARG A 1 181 ? 12.017 2.084 -9.941 1.00 86.44 181 ARG A N 1
ATOM 1482 C CA . ARG A 1 181 ? 11.672 1.965 -8.519 1.00 86.44 181 ARG A CA 1
ATOM 1483 C C . ARG A 1 181 ? 11.277 3.308 -7.908 1.00 86.44 181 ARG A C 1
ATOM 1485 O O . ARG A 1 181 ? 10.307 3.386 -7.164 1.00 86.44 181 ARG A O 1
ATOM 1492 N N . ASP A 1 182 ? 12.009 4.374 -8.212 1.00 87.25 182 ASP A N 1
ATOM 1493 C CA . ASP A 1 182 ? 11.692 5.726 -7.737 1.00 87.25 182 ASP A CA 1
ATOM 1494 C C . ASP A 1 182 ? 10.356 6.244 -8.311 1.00 87.25 182 ASP A C 1
ATOM 1496 O O . ASP A 1 182 ? 9.537 6.844 -7.609 1.00 87.25 182 ASP A O 1
ATOM 1500 N N . MET A 1 183 ? 10.070 5.920 -9.574 1.00 87.25 183 MET A N 1
ATOM 1501 C CA . MET A 1 183 ? 8.775 6.193 -10.197 1.00 87.25 183 MET A CA 1
ATOM 1502 C C . MET A 1 183 ? 7.628 5.431 -9.516 1.00 87.25 183 MET A C 1
ATOM 1504 O O . MET A 1 18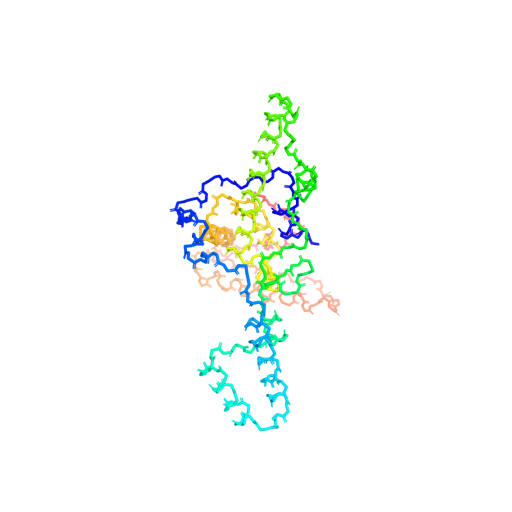3 ? 6.602 6.038 -9.202 1.00 87.25 183 MET A O 1
ATOM 1508 N N . LEU A 1 184 ? 7.805 4.136 -9.240 1.00 86.62 184 LEU A N 1
ATOM 1509 C CA . LEU A 1 184 ? 6.817 3.303 -8.546 1.00 86.62 184 LEU A CA 1
ATOM 1510 C C . LEU A 1 184 ? 6.588 3.766 -7.100 1.00 86.62 184 LEU A C 1
ATOM 1512 O O . LEU A 1 184 ? 5.446 3.835 -6.645 1.00 86.62 184 LEU A O 1
ATOM 1516 N N . LYS A 1 185 ? 7.644 4.190 -6.396 1.00 84.06 185 LYS A N 1
ATOM 1517 C CA . LYS A 1 185 ? 7.537 4.792 -5.056 1.00 84.06 185 LYS A CA 1
ATOM 1518 C C . LYS A 1 185 ? 6.674 6.049 -5.055 1.00 84.06 185 LYS A C 1
ATOM 1520 O O . LYS A 1 185 ? 5.826 6.198 -4.180 1.00 84.06 185 LYS A O 1
ATOM 1525 N N . ARG A 1 186 ? 6.827 6.932 -6.048 1.00 84.25 186 ARG A N 1
ATOM 1526 C CA . ARG A 1 186 ? 5.927 8.088 -6.209 1.00 84.25 186 ARG A CA 1
ATOM 1527 C C . ARG A 1 186 ? 4.504 7.663 -6.557 1.00 84.25 186 ARG A 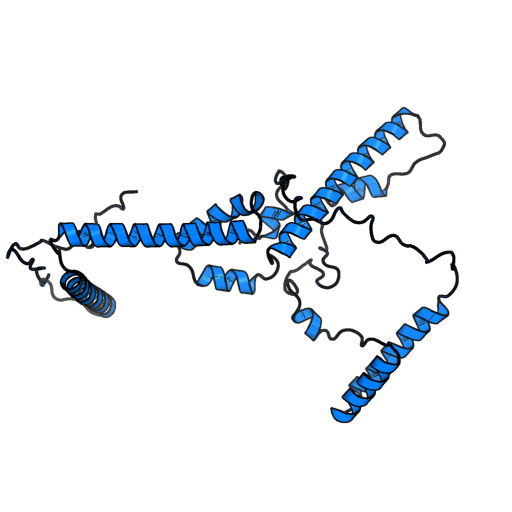C 1
ATOM 1529 O O . ARG A 1 186 ? 3.553 8.232 -6.024 1.00 84.25 186 ARG A O 1
ATOM 1536 N N . ALA A 1 187 ? 4.356 6.661 -7.424 1.00 85.00 187 ALA A N 1
ATOM 1537 C CA . ALA A 1 187 ? 3.053 6.151 -7.836 1.00 85.00 187 ALA A CA 1
ATOM 1538 C C . ALA A 1 187 ? 2.254 5.561 -6.660 1.00 85.00 187 ALA A C 1
ATOM 1540 O O . ALA A 1 187 ? 1.030 5.681 -6.634 1.00 85.00 187 ALA A O 1
ATOM 1541 N N . ARG A 1 188 ? 2.941 5.014 -5.648 1.00 81.19 188 ARG A N 1
ATOM 1542 C CA . ARG A 1 188 ? 2.356 4.416 -4.437 1.00 81.19 188 ARG A CA 1
ATOM 1543 C C . ARG A 1 188 ? 1.352 5.331 -3.730 1.00 81.19 188 ARG A C 1
ATOM 1545 O O . ARG A 1 188 ? 0.328 4.865 -3.243 1.00 81.19 188 ARG A O 1
ATOM 1552 N N . MET A 1 189 ? 1.571 6.647 -3.732 1.00 79.50 189 MET A N 1
ATOM 1553 C CA . MET A 1 189 ? 0.634 7.607 -3.126 1.00 79.50 189 MET A CA 1
ATOM 1554 C C . MET A 1 189 ? -0.766 7.556 -3.762 1.00 79.50 189 MET A C 1
ATOM 1556 O O . MET A 1 189 ? -1.766 7.765 -3.073 1.00 79.50 189 MET A O 1
ATOM 1560 N N . PHE A 1 190 ? -0.844 7.233 -5.056 1.00 80.62 190 PHE A N 1
ATOM 1561 C CA . PHE A 1 190 ? -2.099 7.137 -5.801 1.00 80.62 190 PHE A CA 1
ATOM 1562 C C . PHE A 1 190 ? -2.851 5.829 -5.563 1.00 80.62 190 PHE A C 1
ATOM 1564 O O . PHE A 1 190 ? -4.047 5.776 -5.843 1.00 80.62 190 PHE A O 1
ATOM 1571 N N . ALA A 1 191 ? -2.210 4.823 -4.956 1.00 82.25 191 ALA A N 1
ATOM 1572 C CA . ALA A 1 191 ? -2.857 3.564 -4.583 1.00 82.25 191 ALA A CA 1
ATOM 1573 C C . ALA A 1 191 ? -4.086 3.772 -3.686 1.00 82.25 191 ALA A C 1
ATOM 1575 O O . ALA A 1 191 ? -4.939 2.898 -3.614 1.00 82.25 191 ALA A O 1
ATOM 1576 N N . ARG A 1 192 ? -4.176 4.934 -3.018 1.00 78.25 192 ARG A N 1
ATOM 1577 C CA . ARG A 1 192 ? -5.289 5.365 -2.161 1.00 78.25 192 ARG A CA 1
ATOM 1578 C C . ARG A 1 192 ? -6.552 5.764 -2.905 1.00 78.25 192 ARG A C 1
ATOM 1580 O O . ARG A 1 192 ? -7.586 5.838 -2.253 1.00 78.25 192 ARG A O 1
ATOM 1587 N N . PHE A 1 193 ? -6.496 6.027 -4.201 1.00 80.75 193 PHE A N 1
ATOM 1588 C CA . PHE A 1 193 ? -7.654 6.494 -4.968 1.00 80.75 193 PHE A CA 1
ATOM 1589 C C . PHE A 1 193 ? -8.144 5.471 -5.992 1.00 80.75 193 PHE A C 1
ATOM 1591 O O . PHE A 1 193 ? -9.058 5.769 -6.751 1.00 80.75 193 PHE A O 1
ATOM 1598 N N . GLN A 1 194 ? -7.509 4.304 -6.040 1.00 83.50 194 GLN A N 1
ATOM 1599 C CA . GLN A 1 194 ? -7.693 3.290 -7.070 1.00 83.50 194 GLN A CA 1
ATOM 1600 C C . GLN A 1 194 ? -7.965 1.954 -6.393 1.00 83.50 194 GLN A C 1
ATOM 1602 O O . GLN A 1 194 ? -7.429 1.691 -5.315 1.00 83.50 194 GLN A O 1
ATOM 1607 N N . THR A 1 195 ? -8.756 1.095 -7.028 1.00 86.44 195 THR A N 1
ATOM 1608 C CA . THR A 1 195 ? -8.818 -0.321 -6.638 1.00 86.44 195 THR A CA 1
ATOM 1609 C C . THR A 1 195 ? -7.457 -0.991 -6.849 1.00 86.44 195 THR A C 1
ATOM 1611 O O . THR A 1 195 ? -6.580 -0.443 -7.524 1.00 86.44 195 THR A O 1
ATOM 1614 N N . LYS A 1 196 ? -7.256 -2.178 -6.267 1.00 85.00 196 LYS A N 1
ATOM 1615 C CA . LYS A 1 196 ? -6.019 -2.947 -6.452 1.00 85.00 196 LYS A CA 1
ATOM 1616 C C . LYS A 1 196 ? -5.694 -3.145 -7.939 1.00 85.00 196 LYS A C 1
ATOM 1618 O O . LYS A 1 196 ? -4.631 -2.729 -8.392 1.00 85.00 196 LYS A O 1
ATOM 1623 N N . ASP A 1 197 ? -6.655 -3.666 -8.696 1.00 88.12 197 ASP A N 1
ATOM 1624 C CA . ASP A 1 197 ? -6.497 -3.975 -10.120 1.00 88.12 197 ASP A CA 1
ATOM 1625 C C . ASP A 1 197 ? -6.220 -2.728 -10.971 1.00 88.12 197 ASP A C 1
ATOM 1627 O O . ASP A 1 197 ? -5.431 -2.756 -11.917 1.00 88.12 197 ASP A O 1
ATOM 1631 N N . GLU A 1 198 ? -6.880 -1.610 -10.663 1.00 88.75 198 GLU A N 1
ATOM 1632 C CA . GLU A 1 198 ? -6.639 -0.340 -11.352 1.00 88.75 198 GLU A CA 1
ATOM 1633 C C . GLU A 1 198 ? -5.246 0.202 -11.056 1.00 88.75 198 GLU A C 1
ATOM 1635 O O . GLU A 1 198 ? -4.583 0.713 -11.961 1.00 88.75 198 GLU A O 1
ATOM 1640 N N . HIS A 1 199 ? -4.791 0.073 -9.809 1.00 89.06 199 HIS A N 1
ATOM 1641 C CA . HIS A 1 199 ? -3.466 0.518 -9.418 1.00 89.06 199 HIS A CA 1
ATOM 1642 C C . HIS A 1 199 ? -2.366 -0.308 -10.089 1.00 89.06 199 HIS A C 1
ATOM 1644 O O . HIS A 1 199 ? -1.399 0.262 -10.589 1.00 89.06 199 HIS A O 1
ATOM 1650 N N . GLU A 1 200 ? -2.537 -1.627 -10.179 1.00 89.00 200 GLU A N 1
ATOM 1651 C CA . GLU A 1 200 ? -1.617 -2.517 -10.897 1.00 89.00 200 GLU A CA 1
ATOM 1652 C C . GLU A 1 200 ? -1.556 -2.187 -12.397 1.00 89.00 200 GLU A C 1
ATOM 1654 O O . GLU A 1 200 ? -0.475 -2.074 -12.980 1.00 89.00 200 GLU A O 1
ATOM 1659 N N . LYS A 1 201 ? -2.707 -1.934 -13.035 1.00 92.25 201 LYS A N 1
ATOM 1660 C CA . LYS A 1 201 ? -2.746 -1.472 -14.435 1.00 92.25 201 LYS A CA 1
ATOM 1661 C C . LYS A 1 201 ? -2.064 -0.117 -14.604 1.00 92.25 201 LYS A C 1
ATOM 1663 O O . LYS A 1 201 ? -1.364 0.105 -15.593 1.00 92.25 201 LYS A O 1
ATOM 1668 N N . PHE A 1 202 ? -2.251 0.792 -13.649 1.00 91.50 202 PHE A N 1
ATOM 1669 C CA . PHE A 1 202 ? -1.629 2.110 -13.663 1.00 91.50 202 PHE A CA 1
ATOM 1670 C C . PHE A 1 202 ? -0.102 2.016 -13.563 1.00 91.50 202 PHE A C 1
ATOM 1672 O O . PHE A 1 202 ? 0.597 2.599 -14.393 1.00 91.50 202 PHE A O 1
ATOM 1679 N N . THR A 1 203 ? 0.434 1.251 -12.610 1.00 90.75 203 THR A N 1
ATOM 1680 C CA . THR A 1 203 ? 1.886 1.067 -12.455 1.00 90.75 203 THR A CA 1
ATOM 1681 C C . THR A 1 203 ? 2.498 0.349 -13.656 1.00 90.75 203 THR A C 1
ATOM 1683 O O . THR A 1 203 ? 3.544 0.773 -14.155 1.00 90.75 203 THR A O 1
ATOM 1686 N N . GLN A 1 204 ? 1.818 -0.662 -14.205 1.00 91.88 204 GLN A N 1
ATOM 1687 C CA . GLN A 1 204 ? 2.244 -1.327 -15.435 1.00 91.88 204 GLN A CA 1
ATOM 1688 C C . GLN A 1 204 ? 2.265 -0.357 -16.626 1.00 91.88 204 GLN A C 1
ATOM 1690 O O . GLN A 1 204 ? 3.234 -0.336 -17.388 1.00 91.88 204 GLN A O 1
ATOM 1695 N N . GLY A 1 205 ? 1.234 0.479 -16.772 1.00 94.00 205 GLY A N 1
ATOM 1696 C CA . GLY A 1 205 ? 1.163 1.506 -17.810 1.00 94.00 205 GLY A CA 1
ATOM 1697 C C . GLY A 1 205 ? 2.286 2.539 -17.696 1.00 94.00 205 GLY A C 1
ATOM 1698 O O . GLY A 1 205 ? 2.883 2.914 -18.705 1.00 94.00 205 GLY A O 1
ATOM 1699 N N . LEU A 1 206 ? 2.641 2.947 -16.475 1.00 92.75 206 LEU A N 1
ATOM 1700 C CA . LEU A 1 206 ? 3.776 3.836 -16.216 1.00 92.75 206 LEU A CA 1
ATOM 1701 C C . LEU A 1 206 ? 5.112 3.215 -16.651 1.00 92.75 206 LEU A C 1
ATOM 1703 O O . LEU A 1 206 ? 5.896 3.879 -17.331 1.00 92.75 206 LEU A O 1
ATOM 1707 N N . LEU A 1 207 ? 5.350 1.942 -16.321 1.00 91.44 207 LEU A N 1
ATOM 1708 C CA . LEU A 1 207 ? 6.553 1.216 -16.741 1.00 91.44 207 LEU A CA 1
ATOM 1709 C C . LEU A 1 207 ? 6.623 1.061 -18.264 1.00 91.44 207 LEU A C 1
ATOM 1711 O O . LEU A 1 207 ? 7.672 1.285 -18.869 1.00 91.44 207 LEU A O 1
ATOM 1715 N N . GLN A 1 208 ? 5.507 0.712 -18.907 1.00 93.56 208 GLN A N 1
ATOM 1716 C CA . GLN A 1 208 ? 5.439 0.618 -20.367 1.00 93.56 208 GLN A CA 1
ATOM 1717 C C . GLN A 1 208 ? 5.711 1.972 -21.028 1.00 93.56 208 GLN A C 1
ATOM 1719 O O . GLN A 1 208 ? 6.511 2.047 -21.958 1.00 93.56 208 GLN A O 1
ATOM 1724 N N . ALA A 1 209 ? 5.111 3.050 -20.521 1.00 93.69 209 ALA A N 1
ATOM 1725 C CA . ALA A 1 209 ? 5.340 4.395 -21.034 1.00 93.69 209 ALA A CA 1
ATOM 1726 C C . ALA A 1 209 ? 6.805 4.831 -20.872 1.00 93.69 209 ALA A C 1
ATOM 1728 O O . ALA A 1 209 ? 7.356 5.449 -21.783 1.00 93.69 209 ALA A O 1
ATOM 1729 N N . ALA A 1 210 ? 7.451 4.494 -19.751 1.00 91.25 210 ALA A N 1
ATOM 1730 C CA . ALA A 1 210 ? 8.872 4.761 -19.538 1.00 91.25 210 ALA A CA 1
ATOM 1731 C C . ALA A 1 210 ? 9.746 4.024 -20.568 1.00 91.25 210 ALA A C 1
ATOM 1733 O O . ALA A 1 210 ? 10.560 4.657 -21.242 1.00 91.25 210 ALA A O 1
ATOM 1734 N N . LYS A 1 211 ? 9.499 2.725 -20.779 1.00 91.62 211 LYS A N 1
ATOM 1735 C CA . LYS A 1 211 ? 10.202 1.913 -21.788 1.00 91.62 211 LYS A CA 1
ATOM 1736 C C . LYS A 1 211 ? 9.997 2.441 -23.206 1.00 91.62 211 LYS A C 1
ATOM 1738 O O . LYS A 1 211 ? 10.949 2.547 -23.970 1.00 91.62 211 LYS A O 1
ATOM 1743 N N . MET A 1 212 ? 8.772 2.834 -23.556 1.00 94.31 212 MET A N 1
ATOM 1744 C CA . MET A 1 212 ? 8.481 3.441 -24.859 1.00 94.31 212 MET A CA 1
ATOM 1745 C C . MET A 1 212 ? 9.211 4.776 -25.045 1.00 94.31 212 MET A C 1
ATOM 1747 O O . MET A 1 212 ? 9.687 5.060 -26.139 1.00 94.31 212 MET A O 1
ATOM 1751 N N . ARG A 1 213 ? 9.329 5.603 -23.998 1.00 93.38 213 ARG A N 1
ATOM 1752 C CA . ARG A 1 213 ? 10.081 6.867 -24.067 1.00 93.38 213 ARG A CA 1
ATOM 1753 C C . ARG A 1 213 ? 11.572 6.632 -24.285 1.00 93.38 213 ARG A C 1
ATOM 1755 O O . ARG A 1 213 ? 12.162 7.324 -25.114 1.00 93.38 213 ARG A O 1
ATOM 1762 N N . GLU A 1 214 ? 12.155 5.664 -23.583 1.00 91.00 214 GLU A N 1
ATOM 1763 C CA . GLU A 1 214 ? 13.550 5.259 -23.778 1.00 91.00 214 GLU A CA 1
ATOM 1764 C C . GLU A 1 214 ? 13.778 4.755 -25.207 1.00 91.00 214 GLU A C 1
ATOM 1766 O O . GLU A 1 214 ? 14.695 5.209 -25.891 1.00 91.00 214 GLU A O 1
ATOM 1771 N N . GLU A 1 215 ? 12.880 3.905 -25.701 1.00 91.69 215 GLU A N 1
ATOM 1772 C CA . GLU A 1 215 ? 12.925 3.370 -27.059 1.00 91.69 215 GLU A CA 1
ATOM 1773 C C . GLU A 1 215 ? 12.809 4.471 -28.124 1.00 91.69 215 GLU A C 1
ATOM 1775 O O . GLU A 1 215 ? 13.589 4.522 -29.075 1.00 91.69 215 GLU A O 1
ATOM 1780 N N . ILE A 1 216 ? 11.888 5.421 -27.947 1.00 93.94 216 ILE A N 1
ATOM 1781 C CA . ILE A 1 216 ? 11.748 6.574 -28.846 1.00 93.94 216 ILE A CA 1
ATOM 1782 C C . ILE A 1 216 ? 13.021 7.428 -28.836 1.00 93.94 216 ILE A C 1
ATOM 1784 O O . ILE A 1 216 ? 13.467 7.872 -29.897 1.00 93.94 216 ILE A O 1
ATOM 1788 N N . ALA A 1 217 ? 13.617 7.676 -27.667 1.00 91.00 217 ALA A N 1
ATOM 1789 C CA . ALA A 1 217 ? 14.861 8.434 -27.561 1.00 91.00 217 ALA A CA 1
ATOM 1790 C C . ALA A 1 217 ? 16.023 7.708 -28.264 1.00 91.00 217 ALA A C 1
ATOM 1792 O O . ALA A 1 217 ? 16.744 8.322 -29.055 1.00 91.00 217 ALA A O 1
ATOM 1793 N N . ARG A 1 218 ? 16.145 6.391 -28.055 1.00 87.25 218 ARG A N 1
ATOM 1794 C CA . ARG A 1 218 ? 17.121 5.513 -28.718 1.00 87.25 218 ARG A CA 1
ATOM 1795 C C . ARG A 1 218 ? 16.999 5.578 -30.241 1.00 87.25 218 ARG A C 1
ATOM 1797 O O . ARG A 1 218 ? 17.995 5.808 -30.932 1.00 87.25 218 ARG A O 1
ATOM 1804 N N . LEU A 1 219 ? 15.782 5.439 -30.769 1.00 88.44 219 LEU A N 1
ATOM 1805 C CA . LEU A 1 219 ? 15.515 5.486 -32.208 1.00 88.44 219 LEU A CA 1
ATOM 1806 C C . LEU A 1 219 ? 15.792 6.870 -32.807 1.00 88.44 219 LEU A C 1
ATOM 1808 O O . LEU A 1 219 ? 16.385 6.954 -33.881 1.00 88.44 219 LEU A O 1
ATOM 1812 N N . LYS A 1 220 ? 15.435 7.959 -32.114 1.00 89.56 220 LYS A N 1
AT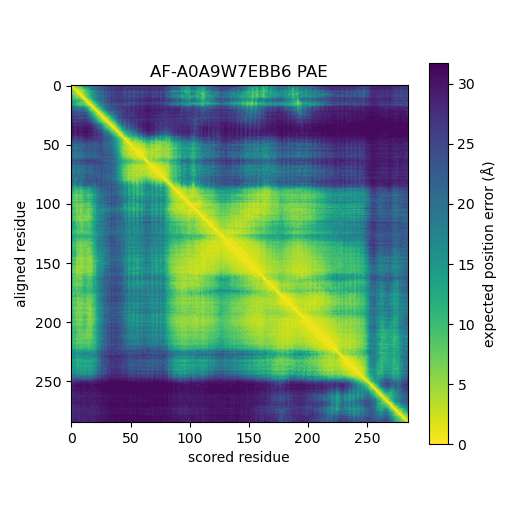OM 1813 C CA . LYS A 1 220 ? 15.736 9.331 -32.566 1.00 89.56 220 LYS A CA 1
ATOM 1814 C C . LYS A 1 220 ? 17.238 9.576 -32.708 1.00 89.56 220 LYS A C 1
ATOM 1816 O O . LYS A 1 220 ? 17.665 10.175 -33.691 1.00 89.56 220 LYS A O 1
ATOM 1821 N N . VAL A 1 221 ? 18.038 9.081 -31.767 1.00 87.19 221 VAL A N 1
ATOM 1822 C CA . VAL A 1 221 ? 19.505 9.173 -31.821 1.00 87.19 221 VAL A CA 1
ATOM 1823 C C . VAL A 1 221 ? 20.062 8.386 -33.017 1.00 87.19 221 VAL A C 1
ATOM 1825 O O . VAL A 1 221 ? 20.904 8.897 -33.755 1.00 87.19 221 VAL A O 1
ATOM 1828 N N . CYS A 1 222 ? 19.534 7.188 -33.290 1.00 84.19 222 CYS A N 1
ATOM 1829 C CA . CYS A 1 222 ? 19.919 6.406 -34.472 1.00 84.19 222 CYS A CA 1
ATOM 1830 C C . CYS A 1 222 ? 19.523 7.094 -35.792 1.00 84.19 222 CYS A C 1
ATOM 1832 O O . CYS A 1 222 ? 20.299 7.088 -36.749 1.00 84.19 222 CYS A O 1
ATOM 1834 N N . GLN A 1 223 ? 18.353 7.739 -35.835 1.00 85.00 223 GLN A N 1
ATOM 1835 C CA . GLN A 1 223 ? 17.921 8.536 -36.987 1.00 85.00 223 GLN A CA 1
ATOM 1836 C C . GLN A 1 223 ? 18.836 9.743 -37.225 1.00 85.00 223 GLN A C 1
ATOM 1838 O O . GLN A 1 223 ? 19.180 10.021 -38.372 1.00 85.00 223 GLN A O 1
ATOM 1843 N N . GLN A 1 224 ? 19.279 10.434 -36.167 1.00 83.12 224 GLN A N 1
ATOM 1844 C CA . GLN A 1 224 ? 20.230 11.550 -36.275 1.00 83.12 224 GLN A CA 1
ATOM 1845 C C . GLN A 1 224 ? 21.596 11.109 -36.821 1.00 83.12 224 GLN A C 1
ATOM 1847 O O . GLN A 1 224 ? 22.214 11.843 -37.588 1.00 83.12 224 GLN A O 1
ATOM 1852 N N . MET A 1 225 ? 22.040 9.893 -36.492 1.00 79.81 225 MET A N 1
ATOM 1853 C CA . MET A 1 225 ? 23.240 9.283 -37.083 1.00 79.81 225 MET A CA 1
ATOM 1854 C C . MET A 1 225 ? 23.043 8.834 -38.539 1.00 79.81 225 MET A C 1
ATOM 1856 O O . MET A 1 225 ? 24.017 8.520 -39.223 1.00 79.81 225 MET A O 1
ATOM 1860 N N . GLY A 1 226 ? 21.801 8.848 -39.033 1.00 83.81 226 GLY A N 1
ATOM 1861 C CA . GLY A 1 226 ? 21.432 8.543 -40.412 1.00 83.81 226 GLY A CA 1
ATOM 1862 C C . GLY A 1 226 ? 21.159 7.068 -40.700 1.00 83.81 226 GLY A C 1
ATOM 1863 O O . GLY A 1 226 ? 21.104 6.693 -41.870 1.00 83.81 226 GLY A O 1
ATOM 1864 N N . PHE A 1 227 ? 20.947 6.244 -39.671 1.00 82.25 227 PHE A N 1
ATOM 1865 C CA . PHE A 1 227 ? 20.474 4.872 -39.849 1.00 82.25 227 PHE A CA 1
ATOM 1866 C C . PHE A 1 227 ? 18.978 4.877 -40.175 1.00 82.25 227 PHE A C 1
ATOM 1868 O O . PHE A 1 227 ? 18.158 5.332 -39.377 1.00 82.25 227 PHE A O 1
ATOM 1875 N N . THR A 1 228 ? 18.612 4.370 -41.351 1.00 78.94 228 THR A N 1
ATOM 1876 C CA . THR A 1 228 ? 17.213 4.328 -41.816 1.00 78.94 228 THR A CA 1
ATOM 1877 C C . THR A 1 228 ? 16.627 2.920 -41.819 1.00 78.94 228 THR A C 1
ATOM 1879 O O . THR A 1 228 ? 15.411 2.767 -41.862 1.00 78.94 228 THR A O 1
ATOM 1882 N N . THR A 1 229 ? 17.474 1.886 -41.758 1.00 87.06 229 THR A N 1
ATOM 1883 C CA . THR A 1 229 ? 17.055 0.476 -41.793 1.00 87.06 229 THR A CA 1
ATOM 1884 C C . THR A 1 229 ? 17.260 -0.190 -40.436 1.00 87.06 229 THR A C 1
ATOM 1886 O O . THR A 1 229 ? 18.301 -0.012 -39.806 1.00 87.06 229 THR A O 1
ATOM 1889 N N . GLU A 1 230 ? 16.315 -1.033 -40.012 1.00 82.81 230 GLU A N 1
ATOM 1890 C CA . GLU A 1 230 ? 16.382 -1.751 -38.728 1.00 82.81 230 GLU A CA 1
ATOM 1891 C C . GLU A 1 230 ? 17.657 -2.607 -38.587 1.00 82.81 230 GLU A C 1
ATOM 1893 O O . GLU A 1 230 ? 18.264 -2.656 -37.519 1.00 82.81 230 GLU A O 1
ATOM 1898 N N . ALA A 1 231 ? 18.125 -3.219 -39.681 1.00 84.12 231 ALA A N 1
ATOM 1899 C CA . ALA A 1 231 ? 19.370 -3.991 -39.708 1.00 84.12 231 ALA A CA 1
ATOM 1900 C C . ALA A 1 231 ? 20.614 -3.140 -39.386 1.00 84.12 231 ALA A C 1
ATOM 1902 O O . ALA A 1 231 ? 21.528 -3.610 -38.711 1.00 84.12 231 ALA A O 1
ATOM 1903 N N . GLN A 1 232 ? 20.639 -1.879 -39.828 1.00 80.62 232 GLN A N 1
ATOM 1904 C CA . GLN A 1 232 ? 21.746 -0.957 -39.554 1.00 80.62 232 GLN A CA 1
ATOM 1905 C C . GLN A 1 232 ? 21.749 -0.521 -38.089 1.00 80.62 232 GLN A C 1
ATOM 1907 O O . GLN A 1 232 ? 22.808 -0.471 -37.468 1.00 80.62 232 GLN A O 1
ATOM 1912 N N . VAL A 1 233 ? 20.560 -0.270 -37.527 1.00 83.88 233 VAL A N 1
ATOM 1913 C CA . VAL A 1 233 ? 20.395 0.046 -36.103 1.00 83.88 233 VAL A CA 1
ATOM 1914 C C . VAL A 1 233 ? 20.904 -1.115 -35.246 1.00 83.88 233 VAL A C 1
ATOM 1916 O O . VAL A 1 233 ? 21.745 -0.897 -34.379 1.00 83.88 233 VAL A O 1
ATOM 1919 N N . LYS A 1 234 ? 20.494 -2.357 -35.541 1.00 85.06 234 LYS A N 1
ATOM 1920 C CA . LYS A 1 234 ? 20.955 -3.551 -34.806 1.00 85.06 234 LYS A CA 1
ATOM 1921 C C . LYS A 1 234 ? 22.475 -3.728 -34.866 1.00 85.06 234 LYS A C 1
ATOM 1923 O O . LYS A 1 234 ? 23.101 -3.924 -33.828 1.00 85.06 234 LYS A O 1
ATOM 1928 N N . ALA A 1 235 ? 23.080 -3.590 -36.048 1.00 84.75 235 ALA A N 1
ATOM 1929 C CA . ALA A 1 235 ? 24.532 -3.705 -36.209 1.00 84.75 235 ALA A CA 1
ATOM 1930 C C . ALA A 1 235 ? 25.300 -2.630 -35.414 1.00 84.75 235 ALA A C 1
ATOM 1932 O O . ALA A 1 235 ? 26.304 -2.929 -34.764 1.00 84.75 235 ALA A O 1
ATOM 1933 N N . TYR A 1 236 ? 24.809 -1.386 -35.422 1.00 83.75 236 TYR A N 1
ATOM 1934 C CA . TYR A 1 236 ? 25.383 -0.296 -34.633 1.00 83.75 236 TYR A CA 1
ATOM 1935 C C . TYR A 1 236 ? 25.282 -0.570 -33.123 1.00 83.75 236 TYR A C 1
ATOM 1937 O O . TYR A 1 236 ? 26.249 -0.374 -32.385 1.00 83.75 236 TYR A O 1
ATOM 1945 N N . GLU A 1 237 ? 24.150 -1.088 -32.651 1.00 83.31 237 GLU A N 1
ATOM 1946 C CA . GLU A 1 237 ? 23.956 -1.415 -31.237 1.00 83.31 237 GLU A CA 1
ATOM 1947 C C . GLU A 1 237 ? 24.803 -2.587 -30.759 1.00 83.31 237 GLU A C 1
ATOM 1949 O O . GLU A 1 237 ? 25.343 -2.550 -29.651 1.00 83.31 237 GLU A O 1
ATOM 1954 N N . GLU A 1 238 ? 24.960 -3.617 -31.587 1.00 84.38 238 GLU A N 1
ATOM 1955 C CA . GLU A 1 238 ? 25.848 -4.739 -31.297 1.00 84.38 238 GLU A CA 1
ATOM 1956 C C . GLU A 1 238 ? 27.302 -4.274 -31.196 1.00 84.38 238 GLU A C 1
ATOM 1958 O O . GLU A 1 238 ? 27.979 -4.598 -30.214 1.00 84.38 238 GLU A O 1
ATOM 1963 N N . ALA A 1 239 ? 27.758 -3.441 -32.137 1.00 84.19 239 ALA A N 1
ATOM 1964 C CA . ALA A 1 239 ? 29.085 -2.833 -32.092 1.00 84.19 239 ALA A CA 1
ATOM 1965 C C . ALA A 1 239 ? 29.267 -1.950 -30.842 1.00 84.19 239 ALA A C 1
ATOM 1967 O O . ALA A 1 239 ? 30.276 -2.063 -30.138 1.00 84.19 239 ALA A O 1
ATOM 1968 N N . LYS A 1 240 ? 28.262 -1.134 -30.491 1.00 83.12 240 LYS A N 1
ATOM 1969 C CA . LYS A 1 240 ? 28.261 -0.302 -29.276 1.00 83.12 240 LYS A CA 1
ATOM 1970 C C . LYS A 1 240 ? 28.313 -1.148 -28.000 1.00 83.12 240 LYS A C 1
ATOM 1972 O O . LYS A 1 240 ? 29.091 -0.858 -27.090 1.00 83.12 240 LYS A O 1
ATOM 1977 N N . LYS A 1 241 ? 27.544 -2.237 -27.931 1.00 83.00 241 LYS A N 1
ATOM 1978 C CA . LYS A 1 241 ? 27.528 -3.169 -26.792 1.00 83.00 241 LYS A CA 1
ATOM 1979 C C . LYS A 1 241 ? 28.862 -3.902 -26.643 1.00 83.00 241 LYS A C 1
ATOM 1981 O O . LYS A 1 241 ? 29.337 -4.070 -25.520 1.00 83.00 241 LYS A O 1
ATOM 1986 N N . GLN A 1 242 ? 29.489 -4.310 -27.749 1.00 81.25 242 GLN A N 1
ATOM 1987 C CA . GLN A 1 242 ? 30.835 -4.894 -27.743 1.00 81.25 242 GLN A CA 1
ATOM 1988 C C . GLN A 1 242 ? 31.885 -3.879 -27.269 1.00 81.25 242 GLN A C 1
ATOM 1990 O O . GLN A 1 242 ? 32.726 -4.227 -26.437 1.00 81.25 242 GLN A O 1
ATOM 1995 N N . ARG A 1 243 ? 31.788 -2.611 -27.698 1.00 78.88 243 ARG A N 1
ATOM 1996 C CA . ARG A 1 243 ? 32.663 -1.521 -27.234 1.00 78.88 243 ARG A CA 1
ATOM 1997 C C . ARG A 1 243 ? 32.550 -1.294 -25.728 1.00 78.88 243 ARG A C 1
ATOM 1999 O O . ARG A 1 243 ? 33.570 -1.266 -25.046 1.00 78.88 243 ARG A O 1
ATOM 2006 N N . LEU A 1 244 ? 31.330 -1.192 -25.195 1.00 77.38 244 LEU A N 1
ATOM 2007 C CA . LEU A 1 244 ? 31.089 -1.011 -23.756 1.00 77.38 244 LEU A CA 1
ATOM 2008 C C . LEU A 1 244 ? 31.604 -2.196 -22.926 1.00 77.38 244 LEU A C 1
ATOM 2010 O O . LEU A 1 244 ? 32.224 -1.996 -21.882 1.00 77.38 244 LEU A O 1
ATOM 2014 N N . LYS A 1 245 ? 31.422 -3.434 -23.406 1.00 79.50 245 LYS A N 1
ATOM 2015 C CA . LYS A 1 245 ? 31.991 -4.632 -22.765 1.00 79.50 245 LYS A CA 1
ATOM 2016 C C . LYS A 1 245 ? 33.523 -4.613 -22.764 1.00 79.50 245 LYS A C 1
ATOM 2018 O O . LYS A 1 245 ? 34.128 -4.907 -21.735 1.00 79.50 245 LYS A O 1
ATOM 2023 N N . ALA A 1 246 ? 34.148 -4.231 -23.879 1.00 78.31 246 ALA A N 1
ATOM 2024 C CA . ALA A 1 246 ? 35.601 -4.105 -23.982 1.00 78.31 246 ALA A CA 1
ATOM 2025 C C . ALA A 1 246 ? 36.161 -2.981 -23.089 1.00 78.31 246 ALA A C 1
ATOM 2027 O O . ALA A 1 246 ? 37.243 -3.136 -22.522 1.00 78.31 246 ALA A O 1
ATOM 2028 N N . LEU A 1 247 ? 35.420 -1.877 -22.918 1.00 70.75 247 LEU A N 1
ATOM 2029 C CA . LEU A 1 247 ? 35.773 -0.796 -21.992 1.00 70.75 247 LEU A CA 1
ATOM 2030 C C . LEU A 1 247 ? 35.676 -1.243 -20.526 1.00 70.75 247 LEU A C 1
ATOM 2032 O O . LEU A 1 247 ? 36.604 -1.008 -19.753 1.00 70.75 247 LEU A O 1
ATOM 2036 N N . ASN A 1 248 ? 34.592 -1.927 -20.145 1.00 68.56 248 ASN A N 1
ATOM 2037 C CA . ASN A 1 248 ? 34.417 -2.425 -18.779 1.00 68.56 248 ASN A CA 1
ATOM 2038 C C . ASN A 1 248 ? 35.431 -3.522 -18.417 1.00 68.56 248 ASN A C 1
ATOM 2040 O O . ASN A 1 248 ? 35.881 -3.564 -17.275 1.00 68.56 248 ASN A O 1
ATOM 2044 N N . GLY A 1 249 ? 35.852 -4.351 -19.378 1.00 61.09 249 GLY A N 1
ATOM 2045 C CA . GLY A 1 249 ? 36.916 -5.346 -19.187 1.00 61.09 249 GLY A CA 1
ATOM 2046 C C . GLY A 1 249 ? 38.331 -4.760 -19.066 1.00 61.09 249 GLY A C 1
ATOM 2047 O O . GLY A 1 249 ? 39.218 -5.415 -18.528 1.00 61.09 249 GLY A O 1
ATOM 2048 N N . LYS A 1 250 ? 38.560 -3.517 -19.516 1.00 54.31 250 LYS A N 1
ATOM 2049 C CA . LYS A 1 250 ? 39.870 -2.833 -19.477 1.00 54.31 250 LYS A CA 1
ATOM 2050 C C . LYS A 1 250 ? 40.119 -1.981 -18.228 1.00 54.31 250 LYS A C 1
ATOM 2052 O O . LYS A 1 250 ? 41.196 -1.407 -18.101 1.00 54.31 250 LYS A O 1
ATOM 2057 N N . ARG A 1 251 ? 39.195 -1.933 -17.260 1.00 48.84 251 ARG A N 1
ATOM 2058 C CA . ARG A 1 251 ? 39.389 -1.189 -15.992 1.00 48.84 251 ARG A CA 1
ATOM 2059 C C . ARG A 1 251 ? 40.448 -1.809 -15.053 1.00 48.84 251 ARG A C 1
ATOM 2061 O O . ARG A 1 251 ? 40.664 -1.273 -13.974 1.00 48.84 251 ARG A O 1
ATOM 2068 N N . GLY A 1 252 ? 41.130 -2.883 -15.472 1.00 41.75 252 GLY A N 1
ATOM 2069 C CA . GLY A 1 252 ? 42.231 -3.535 -14.749 1.00 41.75 252 GLY A CA 1
ATOM 2070 C C . GLY A 1 252 ? 43.643 -3.371 -15.340 1.00 41.75 252 GLY A C 1
ATOM 2071 O O . GLY A 1 252 ? 44.567 -3.979 -14.815 1.00 41.75 252 GLY A O 1
ATOM 2072 N N . GLY A 1 253 ? 43.869 -2.587 -16.403 1.00 35.78 253 GLY A N 1
ATOM 2073 C CA . GLY A 1 253 ? 45.226 -2.418 -16.948 1.00 35.78 253 GLY A CA 1
ATOM 2074 C C . GLY A 1 253 ? 45.351 -1.280 -17.958 1.00 35.78 253 GLY A C 1
ATOM 2075 O O . GLY A 1 253 ? 44.538 -1.176 -18.874 1.00 35.78 253 GLY A O 1
ATOM 2076 N N . GLY A 1 254 ? 46.359 -0.420 -17.767 1.00 39.28 254 GLY A N 1
ATOM 2077 C CA . GLY A 1 254 ? 46.594 0.830 -18.503 1.00 39.28 254 GLY A CA 1
ATOM 2078 C C . GLY A 1 254 ? 46.397 0.736 -20.021 1.00 39.28 254 GLY A C 1
ATOM 2079 O O . GLY A 1 254 ? 46.951 -0.133 -20.691 1.00 39.28 254 GLY A O 1
ATOM 2080 N N . GLY A 1 255 ? 45.584 1.644 -20.565 1.00 30.39 255 GLY A N 1
ATOM 2081 C CA . GLY A 1 255 ? 45.220 1.657 -21.981 1.00 30.39 255 GLY A CA 1
ATOM 2082 C C . GLY A 1 255 ? 46.254 2.352 -22.881 1.00 30.39 255 GLY A C 1
ATOM 2083 O O . GLY A 1 255 ? 46.857 3.343 -22.463 1.00 30.39 255 GLY A O 1
ATOM 2084 N N . PRO A 1 256 ? 46.423 1.909 -24.143 1.00 37.19 256 PRO A N 1
ATOM 2085 C CA . PRO A 1 256 ? 47.080 2.715 -25.158 1.00 37.19 256 PRO A CA 1
ATOM 2086 C C . PRO A 1 256 ? 46.132 3.835 -25.614 1.00 37.19 256 PRO A C 1
ATOM 2088 O O . PRO A 1 256 ? 44.927 3.636 -25.787 1.00 37.19 256 PRO A O 1
ATOM 2091 N N . LYS A 1 257 ? 46.698 5.029 -25.796 1.00 43.03 257 LYS A N 1
ATOM 2092 C CA . LYS A 1 257 ? 46.029 6.210 -26.348 1.00 43.03 257 LYS A CA 1
ATOM 2093 C C . LYS A 1 257 ? 45.734 5.986 -27.839 1.00 43.03 257 LYS A C 1
ATOM 2095 O O . LYS A 1 257 ? 46.633 5.592 -28.573 1.00 43.03 257 LYS A O 1
ATOM 2100 N N . GLY A 1 258 ? 44.521 6.322 -28.287 1.00 40.91 258 GLY A N 1
ATOM 2101 C CA . GLY A 1 258 ? 44.316 6.778 -29.670 1.00 40.91 258 GLY A CA 1
ATOM 2102 C C . GLY A 1 258 ? 43.671 5.838 -30.693 1.00 40.91 258 GLY A C 1
ATOM 2103 O O . GLY A 1 258 ? 44.083 5.872 -31.844 1.00 40.91 258 GLY A O 1
ATOM 2104 N N . LEU A 1 259 ? 42.626 5.074 -30.356 1.00 37.09 259 LEU A N 1
ATOM 2105 C CA . LEU A 1 259 ? 41.694 4.579 -31.385 1.00 37.09 259 LEU A CA 1
ATOM 2106 C C . LEU A 1 259 ? 40.239 4.755 -30.939 1.00 37.09 259 LEU A C 1
ATOM 2108 O O . LEU A 1 259 ? 39.681 3.905 -30.250 1.00 37.09 259 LEU A O 1
ATOM 2112 N N . THR A 1 260 ? 39.614 5.852 -31.363 1.00 39.94 260 THR A N 1
ATOM 2113 C CA . THR A 1 260 ? 38.155 5.921 -31.513 1.00 39.94 260 THR A CA 1
ATOM 2114 C C . THR A 1 260 ? 37.828 5.468 -32.937 1.00 39.94 260 THR A C 1
ATOM 2116 O O . THR A 1 260 ? 38.136 6.210 -33.875 1.00 39.94 260 THR A O 1
ATOM 2119 N N . PRO A 1 261 ? 37.276 4.262 -33.156 1.00 45.28 261 PRO A N 1
ATOM 2120 C CA . PRO A 1 261 ? 36.859 3.866 -34.491 1.00 45.28 261 PRO A CA 1
ATOM 2121 C C . PRO A 1 261 ? 35.657 4.719 -34.911 1.00 45.28 261 PRO A C 1
ATOM 2123 O O . PRO A 1 261 ? 34.696 4.886 -34.161 1.00 45.28 261 PRO A O 1
ATOM 2126 N N . VAL A 1 262 ? 35.771 5.288 -36.107 1.00 46.12 262 VAL A N 1
ATOM 2127 C CA . VAL A 1 262 ? 34.799 6.169 -36.758 1.00 46.12 262 VAL A CA 1
ATOM 2128 C C . VAL A 1 262 ? 33.534 5.379 -37.095 1.00 46.12 262 VAL A C 1
ATOM 2130 O O . VAL A 1 262 ? 33.616 4.325 -37.726 1.00 46.12 262 VAL A O 1
ATOM 2133 N N . VAL A 1 263 ? 32.363 5.890 -36.707 1.00 48.47 263 VAL A N 1
ATOM 2134 C CA . VAL A 1 263 ? 31.074 5.347 -37.155 1.00 48.47 263 VAL A CA 1
ATOM 2135 C C . VAL A 1 263 ? 30.826 5.873 -38.567 1.00 48.47 263 VAL A C 1
ATOM 2137 O O . VAL A 1 263 ? 30.685 7.078 -38.785 1.00 48.47 263 VAL A O 1
ATOM 2140 N N . VAL A 1 264 ? 30.837 4.973 -39.550 1.00 47.88 264 VAL A N 1
ATOM 2141 C CA . VAL A 1 264 ? 30.645 5.324 -40.961 1.00 47.88 264 VAL A CA 1
ATOM 2142 C C . VAL A 1 264 ? 29.167 5.158 -41.309 1.00 47.88 264 VAL A C 1
ATOM 2144 O O . VAL A 1 264 ? 28.633 4.052 -41.264 1.00 47.88 264 VAL A O 1
ATOM 2147 N N . ASN A 1 265 ? 28.496 6.261 -41.638 1.00 49.56 265 ASN A N 1
ATOM 2148 C CA . ASN A 1 265 ? 27.121 6.252 -42.142 1.00 49.56 265 ASN A CA 1
ATOM 2149 C C . ASN A 1 265 ? 27.094 5.900 -43.651 1.00 49.56 265 ASN A C 1
ATOM 2151 O O . ASN A 1 265 ? 28.069 6.108 -44.371 1.00 49.56 265 ASN A O 1
ATOM 2155 N N . VAL A 1 266 ? 25.940 5.447 -44.147 1.00 48.12 266 VAL A N 1
ATOM 2156 C CA . VAL A 1 266 ? 25.590 5.104 -45.540 1.00 48.12 266 VAL A CA 1
ATOM 2157 C C . VAL A 1 266 ? 25.952 6.204 -46.557 1.00 48.12 266 VAL A C 1
ATOM 2159 O O . VAL A 1 266 ? 26.187 5.908 -47.723 1.00 48.12 266 VAL A O 1
ATOM 2162 N N . LYS A 1 267 ? 26.043 7.473 -46.135 1.00 48.25 267 LYS A N 1
ATOM 2163 C CA . LYS A 1 267 ? 26.454 8.612 -46.985 1.00 48.25 267 LYS A CA 1
ATOM 2164 C C . LYS A 1 267 ? 27.969 8.880 -47.013 1.00 48.25 267 LYS A C 1
ATOM 2166 O O . LYS A 1 267 ? 28.390 9.888 -47.571 1.00 48.25 267 LYS A O 1
ATOM 2171 N N . GLY A 1 268 ? 28.790 8.035 -46.386 1.00 45.72 268 GLY A N 1
ATOM 2172 C CA . GLY A 1 268 ? 30.245 8.224 -46.310 1.00 45.72 268 GLY A CA 1
ATOM 2173 C C . GLY A 1 268 ? 30.687 9.411 -45.444 1.00 45.72 268 GLY A C 1
ATOM 2174 O O . GLY A 1 268 ? 31.860 9.769 -45.443 1.00 45.72 268 GLY A O 1
ATOM 2175 N N . THR A 1 269 ? 29.771 10.035 -44.698 1.00 44.59 269 THR A N 1
ATOM 2176 C CA . THR A 1 269 ? 30.093 11.130 -43.777 1.00 44.59 269 THR A CA 1
ATOM 2177 C C . THR A 1 269 ? 30.536 10.547 -42.439 1.00 44.59 269 THR A C 1
ATOM 2179 O O . THR A 1 269 ? 29.807 9.759 -41.834 1.00 44.59 269 THR A O 1
ATOM 2182 N N . THR A 1 270 ? 31.733 10.926 -41.987 1.00 41.81 270 THR A N 1
ATOM 2183 C CA . THR A 1 270 ? 32.265 10.579 -40.666 1.00 41.81 270 THR A CA 1
ATOM 2184 C C . THR A 1 270 ? 31.395 11.235 -39.603 1.00 41.81 270 THR A C 1
ATOM 2186 O O . THR A 1 270 ? 31.456 12.453 -39.417 1.00 41.81 270 THR A O 1
ATOM 2189 N N . VAL A 1 271 ? 30.562 10.456 -38.920 1.00 45.66 271 VAL A N 1
ATOM 2190 C CA . VAL A 1 271 ? 29.878 10.956 -37.729 1.00 45.66 271 VAL A CA 1
ATOM 2191 C C . VAL A 1 271 ? 30.931 10.939 -36.621 1.00 45.66 271 VAL A C 1
ATOM 2193 O O . VAL A 1 271 ? 31.603 9.924 -36.425 1.00 45.66 271 VAL A O 1
ATOM 2196 N N . GLY A 1 272 ? 31.169 12.091 -35.987 1.00 50.81 272 GLY A N 1
ATOM 2197 C CA . GLY A 1 272 ? 32.084 12.207 -34.848 1.00 50.81 272 GLY A CA 1
ATOM 2198 C C . GLY A 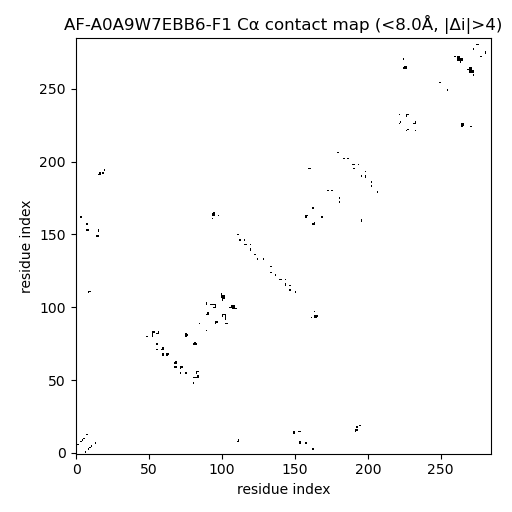1 272 ? 31.691 11.276 -33.695 1.00 50.81 272 GLY A C 1
ATOM 2199 O O . GLY A 1 272 ? 30.720 10.529 -33.797 1.00 50.81 272 GLY A O 1
ATOM 2200 N N . ALA A 1 273 ? 32.463 11.311 -32.603 1.00 51.72 273 ALA A N 1
ATOM 2201 C CA . ALA A 1 273 ? 32.226 10.483 -31.417 1.00 51.72 273 ALA A CA 1
ATOM 2202 C C . ALA A 1 273 ? 30.737 10.454 -31.023 1.00 51.72 273 ALA A C 1
ATOM 2204 O O . ALA A 1 273 ? 30.066 11.486 -31.084 1.00 51.72 273 ALA A O 1
ATOM 2205 N N . ASP A 1 274 ? 30.238 9.269 -30.651 1.00 50.38 274 ASP A N 1
ATOM 2206 C CA . ASP A 1 274 ? 28.838 9.069 -30.274 1.00 50.38 274 ASP A CA 1
ATOM 2207 C C . ASP A 1 274 ? 28.401 10.165 -29.285 1.00 50.38 274 ASP A C 1
ATOM 2209 O O . ASP A 1 274 ? 29.038 10.306 -28.243 1.00 50.38 274 ASP A O 1
ATOM 2213 N N . PRO A 1 275 ? 27.314 10.916 -29.542 1.00 47.91 275 PRO A N 1
ATOM 2214 C CA . PRO A 1 275 ? 26.892 12.018 -28.668 1.00 47.91 275 PRO A CA 1
ATOM 2215 C C . PRO A 1 275 ? 26.607 11.600 -27.215 1.00 47.91 275 PRO A C 1
ATOM 2217 O O . PRO A 1 275 ? 26.617 12.433 -26.319 1.00 47.91 275 PRO A O 1
ATOM 2220 N N . LEU A 1 276 ? 26.374 10.304 -26.977 1.00 47.31 276 LEU A N 1
ATOM 2221 C CA . LEU A 1 276 ? 26.168 9.709 -25.650 1.00 47.31 276 LEU A CA 1
ATOM 2222 C C . LEU A 1 276 ? 27.474 9.331 -24.921 1.00 47.31 276 LEU A C 1
ATOM 2224 O O . LEU A 1 276 ? 27.414 8.954 -23.755 1.00 47.31 276 LEU A O 1
ATOM 2228 N N . ASP A 1 277 ? 28.626 9.411 -25.592 1.00 44.66 277 ASP A N 1
ATOM 2229 C CA . ASP A 1 277 ? 29.961 9.225 -25.005 1.00 44.66 277 ASP A CA 1
ATOM 2230 C C . ASP A 1 277 ? 30.613 10.570 -24.616 1.00 44.66 277 ASP A C 1
ATOM 2232 O O . ASP A 1 277 ? 31.749 10.584 -24.137 1.00 44.66 277 ASP A O 1
ATOM 2236 N N . ASP A 1 278 ? 29.921 11.702 -24.805 1.00 41.69 278 ASP A N 1
ATOM 2237 C CA . ASP A 1 278 ? 30.398 13.004 -24.341 1.00 41.69 278 ASP A CA 1
ATOM 2238 C C . ASP A 1 278 ? 30.197 13.113 -22.814 1.00 41.69 278 ASP A C 1
ATOM 2240 O O . ASP A 1 278 ? 29.052 13.130 -22.343 1.00 41.69 278 ASP A O 1
ATOM 2244 N N . PRO A 1 279 ? 31.277 13.216 -22.011 1.00 43.97 279 PRO A N 1
ATOM 2245 C CA . PRO A 1 279 ? 31.183 13.356 -20.558 1.00 43.97 279 PRO A CA 1
ATOM 2246 C C . PRO A 1 279 ? 30.439 14.625 -20.102 1.00 43.97 279 PRO A C 1
ATOM 2248 O O . PRO A 1 279 ? 30.209 14.785 -18.903 1.00 43.97 279 PRO A O 1
ATOM 2251 N N . ASN A 1 280 ? 30.063 15.524 -21.019 1.00 38.69 280 ASN A N 1
ATOM 2252 C CA . ASN A 1 280 ? 29.363 16.771 -20.727 1.00 38.69 280 ASN A CA 1
ATOM 2253 C C . ASN A 1 280 ? 27.882 16.797 -21.165 1.00 38.69 280 ASN A C 1
ATOM 2255 O O . ASN A 1 280 ? 27.224 17.833 -21.021 1.00 38.69 280 ASN A O 1
ATOM 2259 N N . MET A 1 281 ? 27.318 15.688 -21.669 1.00 38.91 281 MET A N 1
ATOM 2260 C CA . MET A 1 281 ? 25.897 15.628 -22.035 1.00 38.91 281 MET A CA 1
ATOM 2261 C C . MET A 1 281 ? 25.026 15.489 -20.776 1.00 38.91 281 MET A C 1
ATOM 2263 O O . MET A 1 281 ? 24.630 14.402 -20.361 1.00 38.91 281 MET A O 1
ATOM 2267 N N . LYS A 1 282 ? 24.736 16.624 -20.130 1.00 39.84 282 LYS A N 1
ATOM 2268 C CA . LYS A 1 282 ? 23.718 16.714 -19.077 1.00 39.84 282 LYS A CA 1
ATOM 2269 C C . LYS A 1 282 ? 22.397 16.194 -19.644 1.00 39.84 282 LYS A C 1
ATOM 2271 O O . LYS A 1 282 ? 21.935 16.697 -20.667 1.00 39.84 282 LYS A O 1
ATOM 2276 N N . HIS A 1 283 ? 21.812 15.198 -18.982 1.00 35.91 283 HIS A N 1
ATOM 2277 C CA . HIS A 1 283 ? 20.469 14.706 -19.267 1.00 35.91 283 HIS A CA 1
ATOM 2278 C C . HIS A 1 283 ? 19.510 15.896 -19.400 1.00 35.91 283 HIS A C 1
ATOM 2280 O O . HIS A 1 283 ? 19.244 16.596 -18.423 1.00 35.91 283 HIS A O 1
ATOM 2286 N N . TYR A 1 284 ? 19.034 16.158 -20.615 1.00 33.28 284 TYR A N 1
ATOM 2287 C CA . TYR A 1 284 ? 17.909 17.061 -20.807 1.00 33.28 284 TYR A CA 1
ATOM 2288 C C . TYR A 1 284 ? 16.649 16.316 -20.359 1.00 33.28 284 TYR A C 1
ATOM 2290 O O . TYR A 1 284 ? 16.347 15.244 -20.888 1.00 33.28 284 TYR A O 1
ATOM 2298 N N . ASN A 1 285 ? 16.002 16.876 -19.332 1.00 34.94 285 ASN A N 1
ATOM 2299 C CA . ASN A 1 285 ? 14.684 16.492 -18.817 1.00 34.94 285 ASN A CA 1
ATOM 2300 C C . ASN A 1 285 ? 13.602 16.521 -19.902 1.00 34.94 285 ASN A C 1
ATOM 2302 O O . ASN A 1 285 ? 13.675 17.418 -20.774 1.00 34.94 285 ASN A O 1
#

Sequence (285 aa):
MEHYLDVYLERHGYVLPEKYHDNSPTLAPPIGLVGLGNAVGSSTNRDFKIQTSLNLFKRIEKATEEGEKEAIREKARRMGLTEPFNVDDIMKMPGYDLTGFMPRRREFDVEWEQDAEVLVGDMEFLPKDTKEEREMKLKVLRIYNEKLAERGRRKEFVFDRGLLDYKKMEEEDGCHTVAERDMLKRARMFARFQTKDEHEKFTQGLLQAAKMREEIARLKVCQQMGFTTEAQVKAYEEAKKQRLKALNGKRGGGGPKGLTPVVVNVKGTTVGADPLDDPNMKHYN

Solvent-accessible surface area (backbone atoms only — not comparable to full-atom values): 17537 Å² total; per-residue (Å²): 125,94,39,70,53,49,68,62,56,64,46,90,88,65,75,76,59,82,82,75,53,92,77,54,72,72,77,63,68,72,78,67,83,79,78,77,76,88,69,94,79,59,71,67,62,58,51,48,51,54,52,51,34,51,55,51,46,61,49,44,72,66,40,87,48,69,72,56,32,50,53,53,50,51,52,30,56,75,69,73,42,65,77,77,78,57,71,72,60,50,68,71,36,70,23,48,89,39,86,58,45,41,59,91,76,73,42,52,76,72,57,64,70,54,66,58,52,61,67,52,70,78,63,78,88,58,97,82,57,50,75,65,57,51,50,50,53,52,51,53,50,50,53,45,51,54,50,51,51,49,43,50,51,45,51,49,55,40,57,78,67,51,67,51,39,60,69,60,52,50,55,58,56,62,76,41,54,74,68,55,41,55,51,49,60,63,51,53,70,54,48,64,80,41,56,68,70,55,37,52,52,48,54,51,51,52,53,50,53,51,53,50,50,52,50,50,52,54,50,52,54,41,45,73,63,60,47,86,48,72,70,54,49,51,53,52,49,52,52,50,52,52,50,52,51,56,54,66,69,43,81,80,55,91,77,84,87,87,81,83,83,73,51,76,34,96,83,73,50,76,45,70,80,60,75,87,75,45,95,77,66,72,83,80,126

InterPro domains:
  IPR055141 Transcriptional adapter 2-alpha/beta-like domain [PF22941] (98-171)

Secondary structure (DSSP, 8-state):
---HHIIIII-TT-PPPGGG-SSS----STT--TT-------HHHHHHHHHHHHHHHHHHHH--SHHHHHHHHHHHHHTTPPPPPPHHHHHTSTTTTSTTEETTTTEESS-TTTHHHHHHHT----TT--HHHHHHHHHHHHHHHHHHHHHHHHHHHHHHTTTT-HHHHHHHHHTS-HHHHHHHHHHGGGGGGS-HHHHHHHHHHHHHHHHHHHHHHHHHHHHHTT--SHHHHHHHHHHHHHHHHHHHHTTTS-PPS-----EE-TTS-EE-S-GGG-TT-----

Radius of gyration: 32.24 Å; Cα contacts (8 Å, |Δi|>4): 131; chains: 1; bounding box: 77×62×85 Å

Organism: NCBI:txid1714386

Mean predicted aligned error: 16.69 Å

Foldseek 3Di:
DCAPCNVQFNDPPDFQDPPPPPPDPPCPPPPPPPDPPDDPDDPPPVVVLVVVLVVLQVQLVPDPDPVSNVVSVVVCVVVVRDHDDDPVVCVVAQLSVPPQADRVVLDGVDGRPVVLCVVLVPDDDDPPDDPVNVVVNVVSVVVSVVRVVSSVVSSCLCVQLSSRHVVVVVVVLVVDDPVLSVVVVVLVVCSSVDHNVRSVVVSVVVVVVVVVVVVVVLVVLCVVVPDPDPVLSVVVVVVVVVVVVVVVVCPPDDDDDDDDDFDQHPVRDGDPDRPVPPPPPDDDD